Protein AF-A0A0N4TRX8-F1 (afdb_monomer)

Structure (mmCIF, N/CA/C/O backbone):
data_AF-A0A0N4TRX8-F1
#
_entry.id   AF-A0A0N4TRX8-F1
#
loop_
_atom_site.group_PDB
_atom_site.id
_atom_site.type_symbol
_atom_site.label_atom_id
_atom_site.label_alt_id
_atom_site.label_comp_id
_atom_site.label_asym_id
_atom_site.label_entity_id
_atom_site.label_seq_id
_atom_site.pdbx_PDB_ins_code
_atom_site.Cartn_x
_atom_site.Cartn_y
_atom_site.Cartn_z
_atom_site.occupancy
_atom_site.B_iso_or_equiv
_atom_site.auth_seq_id
_atom_site.auth_comp_id
_atom_site.auth_asym_id
_atom_site.auth_atom_id
_atom_site.pdbx_PDB_model_num
ATOM 1 N N . MET A 1 1 ? 9.940 -13.490 9.136 1.00 40.03 1 MET A N 1
ATOM 2 C CA . MET A 1 1 ? 8.636 -14.022 8.677 1.00 40.03 1 MET A CA 1
ATOM 3 C C . MET A 1 1 ? 8.110 -13.074 7.621 1.00 40.03 1 MET A C 1
ATOM 5 O O . MET A 1 1 ? 8.184 -11.874 7.846 1.00 40.03 1 MET A O 1
ATOM 9 N N . THR A 1 2 ? 7.651 -13.585 6.481 1.00 50.50 2 THR A N 1
ATOM 10 C CA . THR A 1 2 ? 7.043 -12.782 5.415 1.00 50.50 2 THR A CA 1
ATOM 11 C C . THR A 1 2 ? 5.650 -12.321 5.810 1.00 50.50 2 THR A C 1
ATOM 13 O O . THR A 1 2 ? 4.829 -13.121 6.247 1.00 50.50 2 THR A O 1
ATOM 16 N N . THR A 1 3 ? 5.389 -11.025 5.677 1.00 58.38 3 THR A N 1
ATOM 17 C CA . THR A 1 3 ? 4.143 -10.386 6.133 1.00 58.38 3 THR A CA 1
ATOM 18 C C . THR A 1 3 ? 3.346 -9.746 4.999 1.00 58.38 3 THR A C 1
ATOM 20 O O . THR A 1 3 ? 2.264 -9.215 5.248 1.00 58.38 3 THR A O 1
ATOM 23 N N . ILE A 1 4 ? 3.860 -9.791 3.764 1.00 71.62 4 ILE A N 1
ATOM 24 C CA . ILE A 1 4 ? 3.274 -9.101 2.614 1.00 71.62 4 ILE A CA 1
ATOM 25 C C . ILE A 1 4 ? 3.120 -10.089 1.453 1.00 71.62 4 ILE A C 1
ATOM 27 O O . ILE A 1 4 ? 4.099 -10.595 0.903 1.00 71.62 4 ILE A O 1
ATOM 31 N N . TRP A 1 5 ? 1.870 -10.361 1.100 1.00 72.69 5 TRP A N 1
ATOM 32 C CA . TRP A 1 5 ? 1.461 -11.111 -0.082 1.00 72.69 5 TRP A CA 1
ATOM 33 C C . TRP A 1 5 ? 0.206 -10.453 -0.661 1.00 72.69 5 TRP A C 1
ATOM 35 O O . TRP A 1 5 ? -0.553 -9.819 0.075 1.00 72.69 5 TRP A O 1
ATOM 45 N N . GLN A 1 6 ? 0.007 -10.593 -1.966 1.00 77.69 6 GLN A N 1
ATOM 46 C CA . GLN A 1 6 ? -1.149 -10.076 -2.692 1.00 77.69 6 GLN A CA 1
ATOM 47 C C . GLN A 1 6 ? -1.546 -11.087 -3.768 1.00 77.69 6 GLN A C 1
ATOM 49 O O . GLN A 1 6 ? -0.684 -11.699 -4.394 1.00 77.69 6 GLN A O 1
ATOM 54 N N . THR A 1 7 ? -2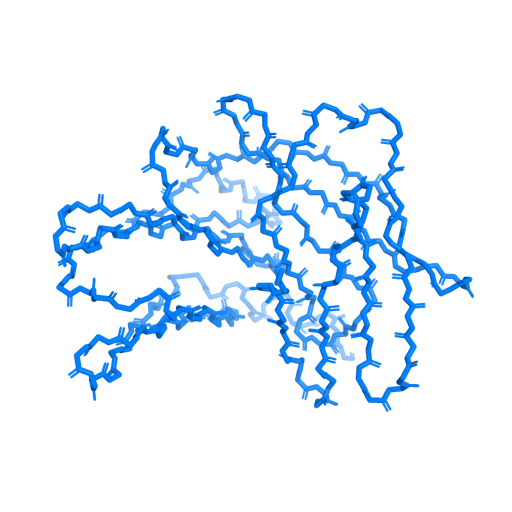.847 -11.283 -3.970 1.00 75.94 7 THR A N 1
ATOM 55 C CA . THR A 1 7 ? -3.363 -12.051 -5.111 1.00 75.94 7 THR A CA 1
ATOM 56 C C . THR A 1 7 ? -3.915 -11.072 -6.133 1.00 75.94 7 THR A C 1
ATOM 58 O O . THR A 1 7 ? -4.655 -10.162 -5.765 1.00 75.94 7 THR A O 1
ATOM 61 N N . LEU A 1 8 ? -3.500 -11.234 -7.383 1.00 76.75 8 LEU A N 1
ATOM 62 C CA . LEU A 1 8 ? -3.907 -10.413 -8.514 1.00 76.75 8 LEU A CA 1
ATOM 63 C C . LEU A 1 8 ? -5.135 -11.018 -9.200 1.00 76.75 8 LEU A C 1
ATOM 65 O O . LEU A 1 8 ? -5.474 -12.184 -8.995 1.00 76.75 8 LEU A O 1
ATOM 69 N N . SER A 1 9 ? -5.790 -10.229 -10.048 1.00 67.81 9 SER A N 1
ATOM 70 C CA . SER A 1 9 ? -7.010 -10.629 -10.765 1.00 67.81 9 SER A CA 1
ATOM 71 C C . SER A 1 9 ? -6.818 -11.783 -11.761 1.00 67.81 9 SER A C 1
ATOM 73 O O . SER A 1 9 ? -7.782 -12.450 -12.118 1.00 67.81 9 SER A O 1
ATOM 75 N N . ASN A 1 10 ? -5.584 -12.052 -12.192 1.00 71.69 10 ASN A N 1
ATOM 76 C CA . ASN A 1 10 ? -5.219 -13.113 -13.139 1.00 71.69 10 ASN A CA 1
ATOM 77 C C . ASN A 1 10 ? -4.767 -14.427 -12.452 1.00 71.69 10 ASN A C 1
ATOM 79 O O . ASN A 1 10 ? -4.007 -15.217 -13.038 1.00 71.69 10 ASN A O 1
ATOM 83 N N . ASP A 1 11 ? -5.194 -14.621 -11.201 1.00 70.69 11 ASP A N 1
ATOM 84 C CA . ASP A 1 11 ? -4.813 -15.709 -10.291 1.00 70.69 11 ASP A CA 1
ATOM 85 C C . ASP A 1 11 ? -3.306 -15.785 -9.976 1.00 70.69 11 ASP A C 1
ATOM 87 O O . ASP A 1 11 ? -2.805 -16.801 -9.488 1.00 70.69 11 ASP A O 1
ATOM 91 N N . GLU A 1 12 ? -2.539 -14.723 -10.240 1.00 79.56 12 GLU A N 1
ATOM 92 C CA . GLU A 1 12 ? -1.1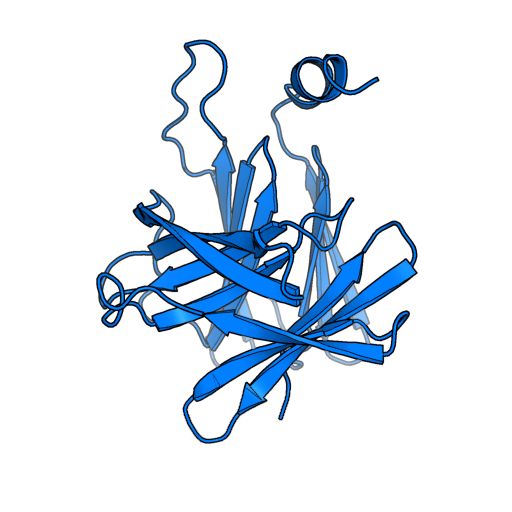52 -14.645 -9.785 1.00 79.56 12 GLU A CA 1
ATOM 93 C C . GLU A 1 12 ? -1.091 -14.239 -8.316 1.00 79.56 12 GLU A C 1
ATOM 95 O O . GLU A 1 12 ? -1.518 -13.153 -7.932 1.00 79.56 12 GLU A O 1
ATOM 100 N N . THR A 1 13 ? -0.508 -15.094 -7.476 1.00 82.38 13 THR A N 1
ATOM 101 C CA . THR A 1 13 ? -0.146 -14.710 -6.110 1.00 82.38 13 THR A CA 1
ATOM 102 C C . THR A 1 13 ? 1.303 -14.250 -6.071 1.00 82.38 13 THR A C 1
ATOM 104 O O . THR A 1 13 ? 2.230 -14.997 -6.410 1.00 82.38 13 THR A O 1
ATOM 107 N N . ILE A 1 14 ? 1.482 -13.020 -5.609 1.00 84.19 14 ILE A N 1
ATOM 108 C CA . ILE A 1 14 ? 2.762 -12.356 -5.433 1.00 84.19 14 ILE A CA 1
ATOM 109 C C . ILE A 1 14 ? 3.112 -12.323 -3.948 1.00 84.19 14 ILE A C 1
ATOM 111 O O . ILE A 1 14 ? 2.292 -11.960 -3.103 1.00 84.19 14 ILE A O 1
ATOM 115 N N . ILE A 1 15 ? 4.347 -12.696 -3.616 1.00 85.56 15 ILE A N 1
ATOM 116 C CA . ILE A 1 15 ? 4.862 -12.684 -2.245 1.00 85.56 15 ILE A CA 1
ATOM 117 C C . ILE A 1 15 ? 6.101 -11.798 -2.190 1.00 85.56 15 ILE A C 1
ATOM 119 O O . ILE A 1 15 ? 7.046 -12.002 -2.950 1.00 85.56 15 ILE A O 1
ATOM 123 N N . LEU A 1 16 ? 6.131 -10.844 -1.260 1.00 84.69 16 LEU A N 1
ATOM 124 C CA . LEU A 1 16 ? 7.320 -10.040 -0.996 1.00 84.69 16 LEU A CA 1
ATOM 125 C C . LEU A 1 16 ? 8.165 -10.699 0.095 1.00 84.69 16 LEU A C 1
ATOM 127 O O . LEU A 1 16 ? 7.745 -10.860 1.242 1.00 84.69 16 LEU A O 1
ATOM 131 N N . LEU A 1 17 ? 9.379 -11.085 -0.287 1.00 83.50 17 LEU A N 1
ATOM 132 C CA . LEU A 1 17 ? 10.372 -11.744 0.546 1.00 83.50 17 LEU A CA 1
ATOM 133 C C . LEU A 1 17 ? 11.468 -10.741 0.919 1.00 83.50 17 LEU A C 1
ATOM 135 O O . LEU A 1 17 ? 12.211 -10.275 0.056 1.00 83.50 17 LEU A O 1
ATOM 139 N N . GLN A 1 18 ? 11.614 -10.444 2.208 1.00 81.69 18 GLN A N 1
ATOM 140 C CA . GLN A 1 18 ? 12.744 -9.661 2.706 1.00 81.69 18 GLN A CA 1
ATOM 141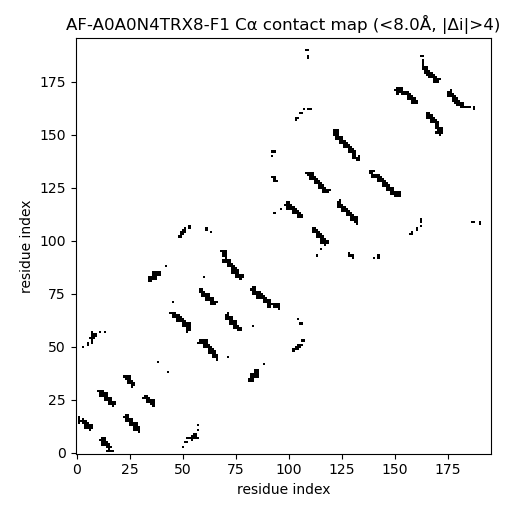 C C . GLN A 1 18 ? 13.899 -10.589 3.090 1.00 81.69 18 GLN A C 1
ATOM 143 O O . GLN A 1 18 ? 13.704 -11.560 3.827 1.00 81.69 18 GLN A O 1
ATOM 148 N N . ASN A 1 19 ? 15.102 -10.302 2.596 1.00 76.12 19 ASN A N 1
ATOM 149 C CA . ASN A 1 19 ? 16.302 -11.036 2.986 1.00 76.12 19 ASN A CA 1
ATOM 150 C C . ASN A 1 19 ? 16.920 -10.485 4.286 1.00 76.12 19 ASN A C 1
ATOM 152 O O . ASN A 1 19 ? 16.521 -9.443 4.802 1.00 76.12 19 ASN A O 1
ATOM 156 N N . ILE A 1 20 ? 17.939 -11.179 4.801 1.00 76.12 20 ILE A N 1
ATOM 157 C CA . ILE A 1 20 ? 18.651 -10.799 6.036 1.00 76.12 20 ILE A CA 1
ATOM 158 C C . ILE A 1 20 ? 19.346 -9.431 5.966 1.00 76.12 20 ILE A C 1
ATOM 160 O O . ILE A 1 20 ? 19.597 -8.824 7.001 1.00 76.12 20 ILE A O 1
ATOM 164 N N . ASN A 1 21 ? 19.634 -8.940 4.759 1.00 73.88 21 ASN A N 1
ATOM 165 C CA . ASN A 1 21 ? 20.264 -7.643 4.518 1.00 73.88 21 ASN A CA 1
ATOM 166 C C . ASN A 1 21 ? 19.216 -6.534 4.316 1.00 73.88 21 ASN A C 1
ATOM 168 O O . ASN A 1 21 ? 19.558 -5.451 3.852 1.00 73.88 21 ASN A O 1
ATOM 172 N N . GLY A 1 22 ? 17.938 -6.820 4.581 1.00 71.44 22 GLY A N 1
ATOM 173 C CA . GLY A 1 22 ? 16.831 -5.880 4.436 1.00 71.44 22 GLY A CA 1
ATOM 174 C C . GLY A 1 22 ? 16.333 -5.680 3.003 1.00 71.44 22 GLY A C 1
ATOM 175 O O . GLY A 1 22 ? 15.317 -5.012 2.828 1.00 71.44 22 GLY A O 1
ATOM 176 N N . LYS A 1 23 ? 16.980 -6.278 1.990 1.00 78.81 23 LYS A N 1
ATOM 177 C CA . LYS A 1 23 ? 16.581 -6.138 0.580 1.00 78.81 23 LYS A CA 1
ATOM 178 C C . LYS A 1 23 ? 15.367 -7.000 0.262 1.00 78.81 23 LYS A C 1
ATOM 180 O O . LYS A 1 23 ? 15.291 -8.161 0.681 1.00 78.81 23 LYS A O 1
ATOM 185 N N . TYR A 1 24 ? 14.464 -6.452 -0.540 1.00 84.94 24 TYR A N 1
ATOM 186 C CA . TYR A 1 24 ? 13.238 -7.124 -0.945 1.00 84.94 24 TYR A CA 1
ATOM 187 C C . TYR A 1 24 ? 13.391 -7.845 -2.286 1.00 84.94 24 TYR A C 1
ATOM 189 O O . TYR A 1 24 ? 14.091 -7.404 -3.196 1.00 84.94 24 TYR A O 1
ATOM 197 N N . ASN A 1 25 ? 12.721 -8.986 -2.392 1.00 86.75 25 ASN A N 1
ATOM 198 C CA . ASN A 1 25 ? 12.528 -9.725 -3.628 1.00 86.75 25 ASN A CA 1
ATOM 199 C C . ASN A 1 25 ? 11.044 -10.038 -3.768 1.00 86.75 25 ASN A C 1
ATOM 201 O O . ASN A 1 25 ? 10.372 -10.344 -2.783 1.00 86.75 25 ASN A O 1
ATOM 205 N N . MET A 1 26 ? 10.550 -10.005 -4.992 1.00 87.69 26 MET A N 1
ATOM 206 C CA . MET A 1 26 ? 9.216 -10.449 -5.339 1.00 87.69 26 MET A CA 1
ATOM 207 C C . MET A 1 26 ? 9.266 -11.898 -5.819 1.00 87.69 26 MET A C 1
ATOM 209 O O . MET A 1 26 ? 10.079 -12.245 -6.672 1.00 87.69 26 MET A O 1
ATOM 213 N N . PHE A 1 27 ? 8.407 -12.748 -5.271 1.00 87.12 27 PHE A N 1
ATOM 214 C CA . PHE A 1 27 ? 8.211 -14.115 -5.727 1.00 87.12 27 PHE A CA 1
ATOM 215 C C . PHE A 1 27 ? 6.834 -14.261 -6.373 1.00 87.12 27 PHE A C 1
ATOM 217 O O . PHE A 1 27 ? 5.811 -14.111 -5.701 1.00 87.12 27 PHE A O 1
ATOM 224 N N . ASN A 1 28 ? 6.816 -14.578 -7.668 1.00 84.75 28 ASN A N 1
ATOM 225 C CA . ASN A 1 28 ? 5.605 -14.916 -8.406 1.00 84.75 28 ASN A CA 1
ATOM 226 C C . ASN A 1 28 ? 5.387 -16.430 -8.313 1.00 84.75 28 ASN A C 1
ATOM 228 O O . ASN A 1 28 ? 6.131 -17.214 -8.905 1.00 84.75 28 ASN A O 1
ATOM 232 N N . THR A 1 29 ? 4.366 -16.833 -7.560 1.00 84.81 29 THR A N 1
ATOM 233 C CA . THR A 1 29 ? 4.085 -18.247 -7.258 1.00 84.81 29 THR A CA 1
ATOM 234 C C . THR A 1 29 ? 3.645 -19.055 -8.478 1.00 84.81 29 THR A C 1
ATOM 236 O O . THR A 1 29 ? 3.990 -20.230 -8.574 1.00 84.81 29 THR A O 1
ATOM 239 N N . LYS A 1 30 ? 2.935 -18.432 -9.428 1.00 82.81 30 LYS A N 1
ATOM 240 C CA . LYS A 1 30 ? 2.419 -19.086 -10.640 1.00 82.81 30 LYS A CA 1
ATOM 241 C C . LYS A 1 30 ? 3.553 -19.527 -11.558 1.00 82.81 30 LYS A C 1
ATOM 243 O O . LYS A 1 30 ? 3.533 -20.633 -12.085 1.00 82.81 30 LYS A O 1
ATOM 248 N N . ASN A 1 31 ? 4.558 -18.665 -11.705 1.00 83.00 31 ASN A N 1
ATOM 249 C CA . ASN A 1 31 ? 5.696 -18.898 -12.593 1.00 83.00 31 ASN A CA 1
ATOM 250 C C . ASN A 1 31 ? 6.933 -19.445 -11.856 1.00 83.00 31 ASN A C 1
ATOM 252 O O . ASN A 1 31 ? 7.899 -19.857 -12.495 1.00 83.00 31 ASN A O 1
ATOM 256 N N . GLY A 1 32 ? 6.934 -19.430 -10.518 1.00 83.50 32 GLY A N 1
ATOM 257 C CA . GLY A 1 32 ? 8.083 -19.819 -9.697 1.00 83.50 32 GLY A CA 1
ATOM 258 C C . GLY A 1 32 ? 9.284 -18.877 -9.838 1.00 83.50 32 GLY A C 1
ATOM 259 O O . GLY A 1 32 ? 10.421 -19.298 -9.631 1.00 83.50 32 GLY A O 1
ATOM 260 N N . ILE A 1 33 ? 9.051 -17.617 -10.219 1.00 85.38 33 ILE A N 1
ATOM 261 C CA . ILE A 1 33 ? 10.111 -16.648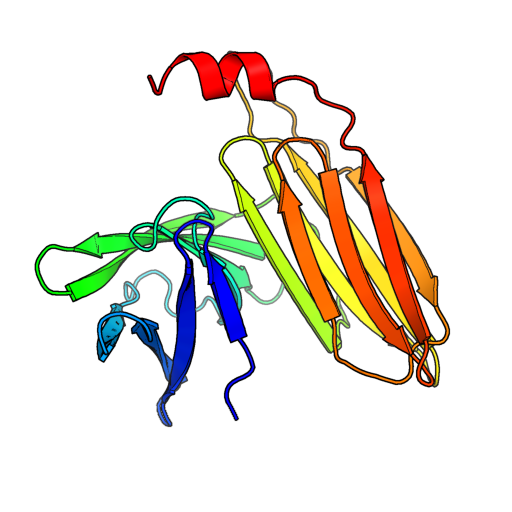 -10.522 1.00 85.38 33 ILE A CA 1
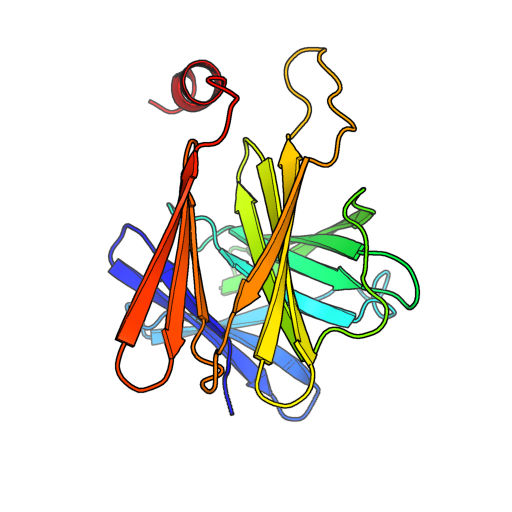ATOM 262 C C . ILE A 1 33 ? 10.362 -15.762 -9.304 1.00 85.38 33 ILE A C 1
ATOM 264 O O . ILE A 1 33 ? 9.432 -15.183 -8.744 1.00 85.38 33 ILE A O 1
ATOM 268 N N . LEU A 1 34 ? 11.636 -15.624 -8.936 1.00 86.56 34 LEU A N 1
ATOM 269 C CA . LEU A 1 34 ? 12.112 -14.679 -7.932 1.00 86.56 34 LEU A CA 1
ATOM 270 C C . LEU A 1 34 ? 12.778 -13.485 -8.622 1.00 86.56 34 LEU A C 1
ATOM 272 O O . LEU A 1 34 ? 13.695 -13.666 -9.419 1.00 86.56 34 LEU A O 1
ATOM 276 N N . MET A 1 35 ? 12.337 -12.277 -8.291 1.00 88.44 35 MET A N 1
ATOM 277 C CA . MET A 1 35 ? 12.779 -11.031 -8.912 1.00 88.44 35 MET A CA 1
ATOM 278 C C . MET A 1 35 ? 13.280 -10.067 -7.838 1.00 88.44 35 MET A C 1
ATOM 280 O O . MET A 1 35 ? 12.532 -9.767 -6.905 1.00 88.44 35 MET A O 1
ATOM 284 N N . PRO A 1 36 ? 14.517 -9.559 -7.925 1.00 89.50 36 PRO A N 1
ATOM 285 C CA . PRO A 1 36 ? 14.993 -8.569 -6.974 1.00 89.50 36 PRO A CA 1
ATOM 286 C C . PRO A 1 36 ? 14.310 -7.218 -7.208 1.00 89.50 36 PRO A C 1
ATOM 288 O O . PRO A 1 36 ? 14.059 -6.829 -8.352 1.00 89.50 36 PRO A O 1
ATOM 291 N N . ILE A 1 37 ? 14.051 -6.500 -6.116 1.00 87.06 37 ILE A N 1
ATOM 292 C CA . ILE A 1 37 ? 13.632 -5.097 -6.139 1.00 87.06 37 ILE A CA 1
ATOM 293 C C . ILE A 1 37 ? 14.872 -4.258 -5.855 1.00 87.06 37 ILE A C 1
ATOM 295 O O . ILE A 1 37 ? 15.550 -4.467 -4.845 1.00 87.06 37 ILE A O 1
ATOM 299 N N . LEU A 1 38 ? 15.221 -3.386 -6.796 1.00 85.06 38 LEU A N 1
ATOM 300 C CA . LEU A 1 38 ? 16.422 -2.567 -6.736 1.00 85.06 38 LEU A CA 1
ATOM 301 C C . LEU A 1 38 ? 16.038 -1.104 -6.539 1.00 85.06 38 LEU A C 1
ATOM 303 O O . LEU A 1 38 ? 15.405 -0.493 -7.402 1.00 85.06 38 LEU A O 1
ATOM 307 N N . ASP A 1 39 ? 16.476 -0.562 -5.411 1.00 81.75 39 ASP A N 1
ATOM 308 C CA . ASP A 1 39 ? 16.338 0.850 -5.078 1.00 81.75 39 ASP A CA 1
ATOM 309 C C . ASP A 1 39 ? 17.459 1.669 -5.731 1.00 81.75 39 ASP A C 1
ATOM 311 O O . ASP A 1 39 ? 18.555 1.158 -5.989 1.00 81.75 39 ASP A O 1
ATOM 315 N N . ASN A 1 40 ? 17.189 2.950 -5.977 1.00 74.62 40 ASN A N 1
ATOM 316 C CA . ASN A 1 40 ? 18.222 3.917 -6.334 1.00 74.62 40 ASN A CA 1
ATOM 317 C C . ASN A 1 40 ? 18.863 4.479 -5.048 1.00 74.62 40 ASN A C 1
ATOM 319 O O . ASN A 1 40 ? 18.162 4.738 -4.068 1.00 74.62 40 ASN A O 1
ATOM 323 N N . GLU A 1 41 ? 20.184 4.683 -5.048 1.00 72.50 41 GLU A N 1
ATOM 324 C CA . GLU A 1 41 ? 20.930 5.195 -3.887 1.00 72.50 41 GLU A CA 1
ATOM 325 C C . GLU A 1 41 ? 20.444 6.584 -3.446 1.00 72.50 41 GLU A C 1
ATOM 327 O O . GLU A 1 41 ? 20.486 6.897 -2.256 1.00 72.50 41 GLU A O 1
ATOM 332 N N . ASP A 1 42 ? 19.891 7.370 -4.375 1.00 72.44 42 ASP A N 1
ATOM 333 C CA . ASP A 1 42 ? 19.322 8.697 -4.112 1.00 72.44 42 ASP A CA 1
ATOM 334 C C . ASP A 1 42 ? 18.198 8.685 -3.055 1.00 72.44 42 ASP A C 1
ATOM 336 O O . ASP A 1 42 ? 17.962 9.691 -2.385 1.00 72.44 42 ASP A O 1
ATOM 340 N N . TYR A 1 43 ? 17.530 7.541 -2.859 1.00 75.81 43 TYR A N 1
ATOM 341 C CA . TYR A 1 43 ? 16.404 7.386 -1.932 1.00 75.81 43 TYR A CA 1
ATOM 342 C C . TYR A 1 43 ? 16.721 6.491 -0.726 1.00 75.81 43 TYR A C 1
ATOM 344 O O . TYR A 1 43 ? 15.811 6.073 -0.011 1.00 75.81 43 TYR A O 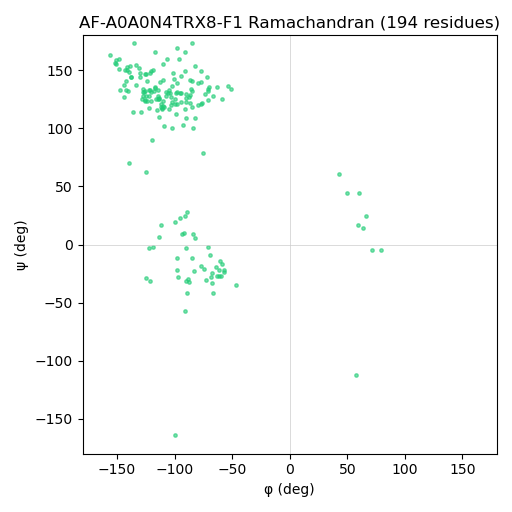1
ATOM 352 N N . ALA A 1 44 ? 18.004 6.238 -0.442 1.00 71.81 44 ALA A N 1
ATOM 353 C CA . ALA A 1 44 ? 18.444 5.330 0.624 1.00 71.81 44 ALA A CA 1
ATOM 354 C C . ALA A 1 44 ? 17.963 5.704 2.045 1.00 71.81 44 ALA A C 1
ATOM 356 O O . ALA A 1 44 ? 18.005 4.869 2.948 1.00 71.81 44 ALA A O 1
ATOM 357 N N . ASN A 1 45 ? 17.502 6.941 2.257 1.00 84.00 45 ASN A N 1
ATOM 358 C CA . ASN A 1 45 ? 16.992 7.409 3.549 1.00 84.00 45 ASN A CA 1
ATOM 359 C C . ASN A 1 45 ? 15.512 7.065 3.787 1.00 84.00 45 ASN A C 1
ATOM 361 O O . ASN A 1 45 ? 15.021 7.239 4.903 1.00 84.00 45 ASN A O 1
ATOM 365 N N . LEU A 1 46 ? 14.788 6.613 2.760 1.00 88.94 46 LEU A N 1
ATOM 366 C CA . LEU A 1 46 ? 13.377 6.263 2.881 1.00 88.94 46 LEU A CA 1
ATOM 367 C C . LEU A 1 46 ? 13.226 4.829 3.390 1.00 88.94 46 LEU A C 1
ATOM 369 O O . LEU A 1 46 ? 13.844 3.894 2.887 1.00 88.94 46 LEU A O 1
ATOM 373 N N . THR A 1 47 ? 12.368 4.647 4.393 1.00 88.56 47 THR A N 1
ATOM 374 C CA . THR A 1 47 ? 12.051 3.323 4.932 1.00 88.56 47 THR A CA 1
ATOM 375 C C . THR A 1 47 ? 10.745 2.813 4.329 1.00 88.56 47 THR A C 1
ATOM 377 O O . THR A 1 47 ? 9.707 3.447 4.530 1.00 88.56 47 THR A O 1
ATOM 380 N N . PRO A 1 48 ? 10.739 1.663 3.639 1.00 87.94 48 PRO A N 1
ATOM 381 C CA . PRO A 1 48 ? 9.514 1.082 3.105 1.00 87.94 48 PRO A CA 1
ATOM 382 C C . PRO A 1 48 ? 8.613 0.540 4.221 1.00 87.94 48 PRO A C 1
ATOM 384 O O . PRO A 1 48 ? 9.090 -0.139 5.132 1.00 87.94 48 PRO A O 1
ATOM 387 N N . VAL A 1 49 ? 7.307 0.811 4.141 1.00 88.19 49 VAL A N 1
ATOM 388 C CA . VAL A 1 49 ? 6.324 0.410 5.170 1.00 88.19 49 VAL A CA 1
ATOM 389 C C . VAL A 1 49 ? 5.151 -0.408 4.640 1.00 88.19 49 VAL A C 1
ATOM 391 O O . VAL A 1 49 ? 4.614 -1.236 5.374 1.00 88.19 49 VAL A O 1
ATOM 394 N N . ALA A 1 50 ? 4.762 -0.224 3.380 1.00 89.00 50 ALA A N 1
ATOM 395 C CA . ALA A 1 50 ? 3.752 -1.048 2.724 1.00 89.00 50 ALA A CA 1
ATOM 396 C C . ALA A 1 50 ? 4.013 -1.123 1.219 1.00 89.00 50 ALA A C 1
ATOM 398 O O . ALA A 1 50 ? 4.705 -0.285 0.648 1.00 89.00 50 ALA A O 1
ATOM 399 N N . SER A 1 51 ? 3.467 -2.140 0.565 1.00 88.81 51 SER A N 1
ATOM 400 C CA . SER A 1 51 ? 3.639 -2.363 -0.870 1.00 88.81 51 SER A CA 1
ATOM 401 C C . SER A 1 51 ? 2.329 -2.811 -1.489 1.00 88.81 51 SER A C 1
ATOM 403 O O . SER A 1 51 ? 1.538 -3.486 -0.827 1.00 88.81 51 SER A O 1
ATOM 405 N N . PHE A 1 52 ? 2.132 -2.434 -2.744 1.00 88.94 52 PHE A N 1
ATOM 406 C CA . PHE A 1 52 ? 0.943 -2.708 -3.528 1.00 88.94 52 PHE A CA 1
ATOM 407 C C . PHE A 1 52 ? 1.344 -2.999 -4.974 1.00 88.94 52 PHE A C 1
ATOM 409 O O . PHE A 1 52 ? 2.143 -2.269 -5.553 1.00 88.94 52 PHE A O 1
ATOM 416 N N . PHE A 1 53 ? 0.796 -4.063 -5.547 1.00 85.44 53 PHE A N 1
ATOM 417 C CA . PHE A 1 53 ? 0.928 -4.359 -6.973 1.00 85.44 53 PHE A CA 1
ATOM 418 C C . PHE A 1 53 ? -0.351 -3.948 -7.698 1.00 85.44 53 PHE A C 1
ATOM 420 O O . PHE A 1 53 ? -1.437 -4.075 -7.124 1.00 85.44 53 PHE A O 1
ATOM 427 N N . GLY A 1 54 ? -0.239 -3.504 -8.952 1.00 74.81 54 GLY A N 1
ATOM 428 C CA . GLY A 1 54 ? -1.409 -3.307 -9.812 1.00 74.81 54 GLY A CA 1
ATOM 429 C C . GLY A 1 54 ? -2.285 -4.566 -9.826 1.00 74.81 54 GLY A C 1
ATOM 430 O O . GLY A 1 54 ? -1.783 -5.685 -9.906 1.00 74.81 54 GLY A O 1
ATOM 431 N N . MET A 1 55 ? -3.603 -4.419 -9.669 1.00 69.75 55 MET A N 1
ATOM 432 C CA . MET A 1 55 ? -4.511 -5.577 -9.553 1.00 69.75 55 MET A CA 1
ATOM 433 C C . MET A 1 55 ? -4.600 -6.385 -10.856 1.00 69.75 55 MET A C 1
ATOM 435 O O . MET A 1 55 ? -4.945 -7.568 -10.836 1.00 69.75 55 MET A O 1
ATOM 439 N N . ASP A 1 56 ? -4.319 -5.741 -11.981 1.00 70.56 56 ASP A N 1
ATOM 440 C CA . ASP A 1 56 ? -4.407 -6.234 -13.351 1.00 70.56 56 ASP A CA 1
ATOM 441 C C . ASP A 1 56 ? -3.103 -6.879 -13.849 1.00 70.56 56 ASP A C 1
ATOM 443 O O . ASP A 1 56 ? -3.160 -7.834 -14.626 1.00 70.56 56 ASP A O 1
ATOM 447 N N . ASN A 1 57 ? -1.935 -6.419 -13.385 1.00 72.50 57 ASN A N 1
ATOM 448 C CA . ASN A 1 57 ? -0.649 -6.967 -13.809 1.00 72.50 57 ASN A CA 1
ATOM 449 C C . ASN A 1 57 ? 0.433 -6.919 -12.710 1.00 72.50 57 ASN A C 1
ATOM 451 O O . ASN A 1 57 ? 0.447 -6.054 -11.842 1.00 72.50 57 ASN A O 1
ATOM 455 N N . ALA A 1 58 ? 1.373 -7.867 -12.769 1.00 79.19 58 ALA A N 1
ATOM 456 C CA . ALA A 1 58 ? 2.518 -7.950 -11.860 1.00 79.19 58 ALA A CA 1
ATOM 457 C C . ALA A 1 58 ? 3.752 -7.189 -12.387 1.00 79.19 58 ALA A C 1
ATOM 459 O O . ALA A 1 58 ? 4.876 -7.572 -12.061 1.00 79.19 58 ALA A O 1
ATOM 460 N N . GLU A 1 59 ? 3.577 -6.188 -13.253 1.00 85.19 59 GLU A N 1
ATOM 461 C CA . GLU A 1 59 ? 4.679 -5.420 -13.854 1.00 85.19 59 GLU A CA 1
ATOM 462 C C . GLU A 1 59 ? 4.928 -4.099 -13.112 1.00 85.19 59 GLU A C 1
ATOM 464 O O . GLU A 1 59 ? 6.046 -3.577 -13.139 1.00 85.19 59 GLU A O 1
ATOM 469 N N . GLU A 1 60 ? 3.920 -3.608 -12.390 1.00 87.56 60 GLU A N 1
ATOM 470 C CA . GLU A 1 60 ? 3.956 -2.354 -11.643 1.00 87.56 60 GLU A CA 1
ATOM 471 C C . GLU A 1 60 ? 3.872 -2.614 -10.136 1.00 87.56 60 GLU A C 1
ATOM 473 O O . GLU A 1 60 ? 2.963 -3.285 -9.633 1.00 87.56 60 GLU A O 1
ATOM 478 N N . LEU A 1 61 ? 4.847 -2.078 -9.404 1.00 89.56 61 LEU A N 1
ATOM 479 C CA . LEU A 1 61 ? 4.900 -2.120 -7.949 1.00 89.56 61 LEU A CA 1
ATOM 480 C C . LEU A 1 61 ? 4.928 -0.691 -7.422 1.00 89.56 61 LEU A C 1
ATOM 482 O O . LEU A 1 61 ? 5.845 0.073 -7.707 1.00 89.56 61 LEU A O 1
ATOM 486 N N . THR A 1 62 ? 3.971 -0.369 -6.567 1.00 91.31 62 THR A N 1
ATOM 487 C CA . THR A 1 62 ? 3.963 0.873 -5.806 1.00 91.31 62 THR A CA 1
ATOM 488 C C . THR A 1 62 ? 4.284 0.571 -4.351 1.00 91.31 62 THR A C 1
ATOM 490 O O . THR A 1 62 ? 3.703 -0.316 -3.720 1.00 91.31 62 THR A O 1
ATOM 493 N N . GLN A 1 63 ? 5.209 1.326 -3.780 1.00 91.75 63 GLN A N 1
ATOM 494 C CA . GLN A 1 63 ? 5.606 1.196 -2.391 1.00 91.75 63 GLN A CA 1
ATOM 495 C C . GLN A 1 63 ? 5.299 2.481 -1.634 1.00 91.75 63 GLN A C 1
ATOM 497 O O . GLN A 1 63 ? 5.664 3.572 -2.061 1.00 91.75 63 GLN A O 1
ATOM 502 N N . LEU A 1 64 ? 4.663 2.334 -0.475 1.00 93.06 64 LEU A N 1
ATOM 503 C CA . LEU A 1 64 ? 4.596 3.398 0.509 1.00 93.06 64 LEU A CA 1
ATOM 504 C C . LEU A 1 64 ? 5.867 3.338 1.350 1.00 93.06 64 LEU A C 1
ATOM 506 O O . LEU A 1 64 ? 6.124 2.344 2.041 1.00 93.06 64 LEU A O 1
ATOM 510 N N . ALA A 1 65 ? 6.641 4.409 1.297 1.00 92.50 65 ALA A N 1
ATOM 511 C CA . ALA A 1 65 ? 7.824 4.616 2.107 1.00 92.50 65 ALA A CA 1
ATOM 512 C C . ALA A 1 65 ? 7.632 5.827 3.024 1.00 92.50 65 ALA A C 1
ATOM 514 O O . ALA A 1 65 ? 6.696 6.612 2.870 1.00 92.50 65 ALA A O 1
ATOM 515 N N . GLN A 1 66 ? 8.501 5.971 4.015 1.00 91.75 66 GLN A N 1
ATOM 516 C CA . GLN A 1 66 ? 8.440 7.077 4.960 1.00 91.75 66 GLN A CA 1
ATOM 517 C C . GLN A 1 66 ? 9.830 7.592 5.318 1.00 91.75 66 GLN A C 1
ATOM 519 O O . GLN A 1 66 ? 10.791 6.822 5.373 1.00 91.75 66 GLN A O 1
ATOM 524 N N . ASP A 1 67 ? 9.895 8.880 5.636 1.00 91.19 67 ASP A N 1
ATOM 525 C CA . ASP A 1 67 ? 10.935 9.433 6.501 1.00 91.19 67 ASP A CA 1
ATOM 526 C C . ASP A 1 67 ? 10.371 9.602 7.928 1.00 91.19 67 ASP A C 1
ATOM 528 O O . ASP A 1 67 ? 9.337 9.019 8.281 1.00 91.19 67 ASP A O 1
ATOM 532 N N . ASP A 1 68 ? 11.036 10.383 8.776 1.00 88.81 68 ASP A N 1
ATOM 533 C CA . ASP A 1 68 ? 10.583 10.647 10.145 1.00 88.81 68 ASP A CA 1
ATOM 534 C C . ASP A 1 68 ? 9.214 11.348 10.215 1.00 88.81 68 ASP A C 1
ATOM 536 O O . ASP A 1 68 ? 8.458 11.106 11.159 1.00 88.81 68 ASP A O 1
ATOM 540 N N . TYR A 1 69 ? 8.825 12.113 9.195 1.00 88.31 69 TYR A N 1
ATOM 541 C CA . TYR A 1 69 ? 7.692 13.041 9.231 1.00 88.31 69 TYR A CA 1
ATOM 542 C C . TYR A 1 69 ? 6.608 12.762 8.185 1.00 88.31 69 TYR A C 1
ATOM 544 O O . TYR A 1 69 ? 5.440 13.068 8.417 1.00 88.31 69 TYR A O 1
ATOM 552 N N . LYS A 1 70 ? 6.978 12.228 7.024 1.00 92.56 70 LYS A N 1
ATOM 553 C CA . LYS A 1 70 ? 6.158 12.218 5.813 1.00 92.56 70 LYS A CA 1
ATOM 554 C C . LYS A 1 70 ? 6.141 10.848 5.161 1.00 92.56 70 LYS A C 1
ATOM 556 O O . LYS A 1 70 ? 7.080 10.061 5.284 1.00 92.56 70 LYS A O 1
ATOM 561 N N . PHE A 1 71 ? 5.065 10.608 4.422 1.00 93.88 71 PHE A N 1
ATOM 562 C CA . PHE A 1 71 ? 4.980 9.496 3.495 1.00 93.88 71 PHE A CA 1
ATOM 563 C C . PHE A 1 71 ? 5.459 9.899 2.100 1.00 93.88 71 PHE A C 1
ATOM 565 O O . PHE A 1 71 ? 5.288 11.038 1.653 1.00 93.88 71 PHE A O 1
ATOM 572 N N . TYR A 1 72 ? 6.015 8.913 1.411 1.00 93.38 72 TYR A N 1
ATOM 573 C CA . TYR A 1 72 ? 6.443 8.972 0.025 1.00 93.38 72 TYR A CA 1
ATOM 574 C C . TYR A 1 72 ? 5.875 7.770 -0.709 1.00 93.38 72 TYR A C 1
ATOM 576 O O . TYR A 1 72 ? 5.720 6.690 -0.134 1.00 93.38 72 TYR A O 1
ATOM 584 N N . ILE A 1 73 ? 5.578 7.967 -1.981 1.00 92.62 73 ILE A N 1
ATOM 585 C CA . ILE A 1 73 ? 5.161 6.910 -2.886 1.00 92.62 73 ILE A CA 1
ATOM 586 C C . ILE A 1 73 ? 6.297 6.697 -3.863 1.00 92.62 73 ILE A C 1
ATOM 588 O O . ILE A 1 73 ? 6.756 7.647 -4.490 1.00 92.62 73 ILE A O 1
ATOM 592 N N . CYS A 1 74 ? 6.768 5.459 -3.919 1.00 92.38 74 CYS A N 1
ATOM 593 C CA . CYS A 1 74 ? 7.856 5.023 -4.773 1.00 92.38 74 CYS A CA 1
ATOM 594 C C . CYS A 1 74 ? 7.314 4.039 -5.804 1.00 92.38 74 CYS A C 1
ATOM 596 O O . CYS A 1 74 ? 6.691 3.035 -5.447 1.00 92.38 74 CYS A O 1
ATOM 598 N N . GLU A 1 75 ? 7.548 4.330 -7.074 1.00 91.69 75 GLU A N 1
ATOM 599 C CA . GLU A 1 75 ? 7.019 3.569 -8.200 1.00 91.69 75 GLU A CA 1
ATOM 600 C C . GLU A 1 75 ? 8.132 2.760 -8.851 1.00 91.69 75 GLU A C 1
ATOM 602 O O . GLU A 1 75 ? 9.200 3.273 -9.189 1.00 91.69 75 GLU A O 1
ATOM 607 N N . TYR A 1 76 ? 7.886 1.466 -9.010 1.00 91.69 76 TYR A N 1
ATOM 608 C CA . TYR A 1 76 ? 8.824 0.512 -9.568 1.00 91.69 76 TYR A CA 1
ATOM 609 C C . TYR A 1 76 ? 8.206 -0.137 -10.796 1.00 91.69 76 TYR A C 1
ATOM 611 O O . TYR A 1 76 ? 7.085 -0.646 -10.747 1.00 91.69 76 TYR A O 1
ATOM 619 N N . LEU A 1 77 ? 8.994 -0.205 -11.864 1.00 90.88 77 LEU A N 1
ATOM 620 C CA . LEU A 1 77 ? 8.636 -0.938 -13.070 1.00 90.88 77 LEU A CA 1
ATOM 621 C C . LEU A 1 77 ? 9.519 -2.165 -13.212 1.00 90.88 77 LEU A C 1
ATOM 623 O O . LEU A 1 77 ? 10.726 -2.136 -12.930 1.00 90.88 77 LEU A O 1
ATOM 627 N N . ARG A 1 78 ? 8.913 -3.251 -13.676 1.00 88.06 78 ARG A N 1
ATOM 628 C CA . ARG A 1 78 ? 9.646 -4.442 -14.068 1.00 88.06 78 ARG A CA 1
ATOM 629 C C . ARG A 1 78 ? 10.428 -4.186 -15.353 1.00 88.06 78 ARG A C 1
ATOM 631 O O . ARG A 1 78 ? 9.911 -3.678 -16.343 1.00 88.06 78 ARG A O 1
ATOM 638 N N . ASP A 1 79 ? 11.699 -4.572 -15.344 1.00 84.88 79 ASP A N 1
ATOM 639 C CA . ASP A 1 79 ? 12.547 -4.533 -16.527 1.00 84.88 79 ASP A CA 1
ATOM 640 C C . ASP A 1 79 ? 12.642 -5.905 -17.224 1.00 84.88 79 ASP A C 1
ATOM 642 O O . ASP A 1 79 ? 12.273 -6.962 -16.697 1.00 84.88 79 ASP A O 1
ATOM 646 N N . SER A 1 80 ? 13.214 -5.896 -18.430 1.00 75.50 80 SER A N 1
ATOM 647 C CA . SER A 1 80 ? 13.426 -7.095 -19.259 1.00 75.50 80 SER A CA 1
ATOM 648 C C . SER A 1 80 ? 14.312 -8.180 -18.623 1.00 75.50 80 SER A C 1
ATOM 650 O O . SER A 1 80 ? 14.345 -9.312 -19.105 1.00 75.50 80 SER A O 1
ATOM 652 N N . LYS A 1 81 ? 15.036 -7.870 -17.542 1.00 73.25 81 LYS A N 1
ATOM 653 C CA . LYS A 1 81 ? 15.946 -8.781 -16.834 1.00 73.25 81 LYS A CA 1
ATOM 654 C C . LYS A 1 81 ? 15.312 -9.390 -15.581 1.00 73.25 81 LYS A C 1
ATOM 656 O O . LYS A 1 81 ? 16.047 -9.915 -14.748 1.00 73.25 81 LYS A O 1
ATOM 661 N N . HIS A 1 82 ? 13.981 -9.376 -15.468 1.00 81.12 82 HIS A N 1
ATOM 662 C CA . HIS A 1 82 ? 13.249 -9.954 -14.334 1.00 81.12 82 HIS A CA 1
ATOM 663 C C . HIS A 1 82 ? 13.629 -9.307 -12.994 1.00 81.12 82 HIS A C 1
ATOM 665 O O . HIS A 1 82 ? 13.849 -9.989 -11.995 1.00 81.12 82 HIS A O 1
ATOM 671 N N . ARG A 1 83 ? 13.728 -7.979 -12.971 1.00 86.88 83 ARG A N 1
ATOM 672 C CA . ARG A 1 83 ? 13.955 -7.192 -11.753 1.00 86.88 83 ARG A CA 1
ATOM 673 C C . ARG A 1 83 ? 13.081 -5.947 -11.771 1.00 86.88 83 ARG A C 1
ATOM 675 O O . ARG A 1 83 ? 12.731 -5.458 -12.840 1.00 86.88 83 ARG A O 1
ATOM 682 N N . PHE A 1 84 ? 12.756 -5.444 -10.590 1.00 88.81 84 PHE A N 1
ATOM 683 C CA . PHE A 1 84 ? 12.052 -4.176 -10.429 1.00 88.81 84 PHE A CA 1
ATOM 684 C C . PHE A 1 84 ? 13.067 -3.069 -10.223 1.00 88.81 84 PHE A C 1
ATOM 686 O O . PHE A 1 84 ? 13.972 -3.203 -9.395 1.00 88.81 84 PHE A O 1
ATOM 693 N N . LEU A 1 85 ? 12.916 -1.995 -10.988 1.00 90.00 85 LEU A N 1
ATOM 694 C CA . LEU A 1 85 ? 13.749 -0.808 -10.897 1.00 90.00 85 LEU A CA 1
ATOM 695 C C . LEU A 1 85 ? 12.891 0.356 -10.428 1.00 90.00 85 LEU A C 1
ATOM 697 O O . LEU A 1 85 ? 11.851 0.634 -11.032 1.00 90.00 85 LEU A O 1
ATOM 701 N N . LEU A 1 86 ? 13.352 1.035 -9.380 1.00 91.12 86 LEU A N 1
ATOM 702 C CA . LEU A 1 86 ? 12.754 2.283 -8.933 1.00 91.12 86 LEU A CA 1
ATOM 703 C C . LEU A 1 86 ? 12.797 3.315 -10.068 1.00 91.12 86 LEU A C 1
ATOM 705 O O . LEU A 1 86 ? 13.867 3.577 -10.618 1.00 91.12 86 LEU A O 1
ATOM 709 N N . GLN A 1 87 ? 11.641 3.873 -10.415 1.00 91.31 87 GLN A N 1
ATOM 710 C CA . GLN A 1 87 ? 11.513 4.949 -11.396 1.00 91.31 87 GLN A CA 1
ATOM 711 C C . GLN A 1 87 ? 11.598 6.300 -10.700 1.00 91.31 87 GLN A C 1
ATOM 713 O O . GLN A 1 87 ? 12.477 7.106 -10.997 1.00 91.31 87 GLN A O 1
ATOM 718 N N . GLU A 1 88 ? 10.713 6.514 -9.731 1.00 90.94 88 GLU A N 1
ATOM 719 C CA . GLU A 1 88 ? 10.619 7.759 -8.988 1.00 90.94 88 GLU A CA 1
ATOM 720 C C . GLU A 1 88 ? 10.065 7.533 -7.584 1.00 90.94 88 GLU A C 1
ATOM 722 O O . GLU A 1 88 ? 9.354 6.561 -7.325 1.00 90.94 88 GLU A O 1
ATOM 727 N N . CYS A 1 89 ? 10.387 8.459 -6.682 1.00 91.88 89 CYS A N 1
ATOM 728 C CA . CYS A 1 89 ? 9.687 8.616 -5.416 1.00 91.88 89 CYS A CA 1
ATOM 729 C C . CYS A 1 89 ? 9.240 10.068 -5.259 1.00 91.88 89 CYS A C 1
ATOM 731 O O . CYS A 1 89 ? 10.047 10.989 -5.418 1.00 91.88 89 CYS A O 1
ATOM 733 N N . TYR A 1 90 ? 7.990 10.272 -4.856 1.00 90.62 90 TYR A N 1
ATOM 734 C CA . TYR A 1 90 ? 7.434 11.594 -4.584 1.00 90.62 90 TYR A CA 1
ATOM 735 C C . TYR A 1 90 ? 6.725 11.637 -3.235 1.00 90.62 90 TYR A C 1
ATOM 737 O O . TYR A 1 90 ? 6.227 10.638 -2.718 1.00 90.62 90 TYR A O 1
ATOM 745 N N . GLN A 1 91 ? 6.703 12.824 -2.633 1.00 91.12 91 GLN A N 1
ATOM 746 C CA . GLN A 1 91 ? 6.017 13.045 -1.366 1.00 91.12 91 GLN A CA 1
ATOM 747 C C . GLN A 1 91 ? 4.500 12.990 -1.586 1.00 91.12 91 GLN A C 1
ATOM 749 O O . GLN A 1 91 ? 3.987 13.645 -2.491 1.00 91.12 91 GLN A O 1
ATOM 754 N N . THR A 1 92 ? 3.776 12.275 -0.725 1.00 89.56 92 THR A N 1
ATOM 755 C CA . THR A 1 92 ? 2.304 12.284 -0.731 1.00 89.56 92 THR A CA 1
ATOM 756 C C . THR A 1 92 ? 1.749 13.281 0.294 1.00 89.56 92 THR A C 1
ATOM 758 O O . THR A 1 92 ? 2.438 13.699 1.232 1.00 89.56 92 THR A O 1
ATOM 761 N N . ALA A 1 93 ? 0.494 13.689 0.102 1.00 87.56 93 ALA A N 1
ATOM 762 C CA . ALA A 1 93 ? -0.249 14.498 1.063 1.00 87.56 93 ALA A CA 1
ATOM 763 C C . ALA A 1 93 ? -0.708 13.679 2.285 1.00 87.56 93 ALA A C 1
ATOM 765 O O . ALA A 1 93 ? -0.972 14.262 3.334 1.00 87.56 93 ALA A O 1
ATOM 766 N N . LEU A 1 94 ? -0.779 12.346 2.165 1.00 91.56 94 LEU A N 1
ATOM 767 C CA . LEU A 1 94 ? -1.243 11.444 3.223 1.00 91.56 94 LEU A CA 1
ATOM 768 C C . LEU A 1 94 ? -0.482 11.664 4.540 1.00 91.56 94 LEU A C 1
ATOM 770 O O . LEU A 1 94 ? 0.742 11.802 4.577 1.00 91.56 94 LEU A O 1
ATOM 774 N N . ILE A 1 95 ? -1.227 11.675 5.643 1.00 91.31 95 ILE A N 1
ATOM 775 C CA . ILE A 1 95 ? -0.738 12.076 6.960 1.00 91.31 95 ILE A CA 1
ATOM 776 C C . ILE A 1 95 ? -0.187 10.859 7.698 1.00 91.31 95 ILE A C 1
ATOM 778 O O . ILE A 1 95 ? -0.912 9.899 7.974 1.00 91.31 95 ILE A O 1
ATOM 782 N N . LYS A 1 96 ? 1.081 10.931 8.103 1.00 90.50 96 LYS A N 1
ATOM 783 C CA . LYS A 1 96 ? 1.720 9.939 8.972 1.00 90.50 96 LYS A CA 1
ATOM 784 C C . LYS A 1 96 ? 1.282 10.124 10.427 1.00 90.50 96 LYS A C 1
ATOM 786 O O . LYS A 1 96 ? 1.503 11.179 11.018 1.00 90.50 96 LYS A O 1
ATOM 791 N N . LEU A 1 97 ? 0.683 9.091 11.020 1.00 86.62 97 LEU A N 1
ATOM 792 C CA . LEU A 1 97 ? 0.380 9.061 12.452 1.00 86.62 97 LEU A CA 1
ATOM 793 C C . LEU A 1 97 ? 1.644 8.706 13.246 1.00 86.62 97 LEU A C 1
ATOM 795 O O . LEU A 1 97 ? 2.390 7.807 12.873 1.00 86.62 97 LEU A O 1
ATOM 799 N N . GLU A 1 98 ? 1.871 9.366 14.384 1.00 79.69 98 GLU A N 1
ATOM 800 C CA . GLU A 1 98 ? 3.101 9.172 15.175 1.00 79.69 98 GLU A CA 1
ATOM 801 C C . GLU A 1 98 ? 3.277 7.748 15.728 1.00 79.69 98 GLU A C 1
ATOM 803 O O . GLU A 1 98 ? 4.396 7.320 16.003 1.00 79.69 98 GLU A O 1
ATOM 808 N N . LYS A 1 99 ? 2.180 7.016 15.955 1.00 78.00 99 LYS A N 1
ATOM 809 C CA . LYS A 1 99 ? 2.198 5.722 16.654 1.00 78.00 99 LYS A CA 1
ATOM 810 C C . LYS A 1 99 ? 1.262 4.705 16.011 1.00 78.00 99 LYS A C 1
ATOM 812 O O . LYS A 1 99 ? 0.258 4.344 16.623 1.00 78.00 99 LYS A O 1
ATOM 817 N N . PHE A 1 100 ? 1.612 4.227 14.818 1.00 82.25 100 PHE A N 1
ATOM 818 C CA . PHE A 1 100 ? 0.938 3.086 14.196 1.00 82.25 100 PHE A CA 1
ATOM 819 C C . PHE A 1 100 ? 1.694 1.773 14.413 1.00 82.25 100 PHE A C 1
ATOM 821 O O . PHE A 1 100 ? 2.920 1.709 14.370 1.00 82.25 100 PHE A O 1
ATOM 828 N N . SER A 1 101 ? 0.940 0.713 14.687 1.00 80.88 101 SER A N 1
ATOM 829 C CA . SER A 1 101 ? 1.421 -0.663 14.806 1.00 80.88 101 SER A CA 1
ATOM 830 C C . SER A 1 101 ? 1.425 -1.382 13.460 1.00 80.88 101 SER A C 1
ATOM 832 O O . SER A 1 101 ? 2.232 -2.289 13.254 1.00 80.88 101 SER A O 1
ATOM 834 N N . TYR A 1 102 ? 0.516 -1.009 12.559 1.00 84.50 102 TYR A N 1
ATOM 835 C CA . TYR A 1 102 ? 0.381 -1.630 11.250 1.00 84.50 102 TYR A CA 1
ATOM 836 C C . TYR A 1 102 ? -0.153 -0.639 10.221 1.00 84.50 102 TYR A C 1
ATOM 838 O O . TYR A 1 102 ? -0.836 0.325 10.570 1.00 84.50 102 TYR A O 1
ATOM 846 N N . ILE A 1 103 ? 0.153 -0.890 8.953 1.00 87.88 103 ILE A N 1
ATOM 847 C CA . ILE A 1 103 ? -0.276 -0.058 7.837 1.00 87.88 103 ILE A CA 1
ATOM 848 C C . ILE A 1 103 ? -0.571 -0.938 6.623 1.00 87.88 103 ILE A C 1
ATOM 850 O O . ILE A 1 103 ? 0.170 -1.879 6.327 1.00 87.88 103 ILE A O 1
ATOM 854 N N . LYS A 1 104 ? -1.672 -0.648 5.929 1.00 90.31 104 LYS A N 1
ATOM 855 C CA . LYS A 1 104 ? -1.929 -1.153 4.576 1.00 90.31 104 LYS A CA 1
ATOM 856 C C . LYS A 1 104 ? -2.038 0.023 3.622 1.00 90.31 104 LYS A C 1
ATOM 858 O O . LYS A 1 104 ? -2.449 1.115 4.008 1.00 90.31 104 LYS A O 1
ATOM 863 N N . PHE A 1 105 ? -1.661 -0.236 2.382 1.00 92.19 105 PHE A N 1
ATOM 864 C CA . PHE A 1 105 ? -1.599 0.750 1.323 1.00 92.19 105 PHE A CA 1
ATOM 865 C C . PHE A 1 105 ? -2.142 0.147 0.037 1.00 92.19 105 PHE A C 1
ATOM 867 O O . PHE A 1 105 ? -1.931 -1.037 -0.227 1.00 92.19 105 PHE A O 1
ATOM 874 N N . CYS A 1 106 ? -2.818 0.974 -0.743 1.00 89.25 106 CYS A N 1
ATOM 875 C CA . CYS A 1 106 ? -3.097 0.701 -2.135 1.00 89.25 106 CYS A CA 1
ATOM 876 C C . CYS A 1 106 ? -3.009 1.991 -2.940 1.00 89.25 106 CYS A C 1
ATOM 878 O O . CYS A 1 106 ? -3.287 3.081 -2.433 1.00 89.25 106 CYS A O 1
ATOM 880 N N . ALA A 1 107 ? -2.636 1.847 -4.201 1.00 88.44 107 ALA A N 1
ATOM 881 C CA . ALA A 1 107 ? -2.612 2.936 -5.155 1.00 88.44 107 ALA A CA 1
ATOM 882 C C . ALA A 1 107 ? -3.104 2.414 -6.494 1.00 88.44 107 ALA A C 1
ATOM 884 O O . ALA A 1 107 ? -2.677 1.362 -6.955 1.00 88.44 107 ALA A O 1
ATOM 885 N N . ASN A 1 108 ? -4.019 3.147 -7.103 1.00 83.50 108 ASN A N 1
ATOM 886 C CA . ASN A 1 108 ? -4.462 2.913 -8.464 1.00 83.50 108 ASN A CA 1
ATOM 887 C C . ASN A 1 108 ? -4.522 4.268 -9.194 1.00 83.50 108 ASN A C 1
ATOM 889 O O . ASN A 1 108 ? -4.350 5.312 -8.558 1.00 83.50 108 ASN A O 1
ATOM 893 N N . PRO A 1 109 ? -4.783 4.288 -10.511 1.00 81.12 109 PRO A N 1
ATOM 894 C CA . PRO A 1 109 ? -4.827 5.542 -11.263 1.00 81.12 109 PRO A CA 1
ATOM 895 C C . PRO A 1 109 ? -5.838 6.578 -10.740 1.00 81.12 109 PRO A C 1
ATOM 897 O O . PRO A 1 109 ? -5.677 7.765 -11.001 1.00 81.12 109 PRO A O 1
ATOM 900 N N . ILE A 1 110 ? -6.863 6.157 -9.993 1.00 83.19 110 ILE A N 1
ATOM 901 C CA . ILE A 1 110 ? -7.942 7.018 -9.489 1.00 83.19 110 ILE A CA 1
ATOM 902 C C . ILE A 1 110 ? -7.585 7.612 -8.123 1.00 83.19 110 ILE A C 1
ATOM 904 O O . ILE A 1 110 ? -7.868 8.782 -7.866 1.00 83.19 110 ILE A O 1
ATOM 908 N N . TYR A 1 111 ? -7.001 6.818 -7.224 1.00 87.00 111 TYR A N 1
ATOM 909 C CA . TYR A 1 111 ? -6.720 7.244 -5.858 1.00 87.00 111 TYR A CA 1
ATOM 910 C C . TYR A 1 111 ? -5.585 6.459 -5.194 1.00 87.00 111 TYR A C 1
ATOM 912 O O . TYR A 1 111 ? -5.222 5.342 -5.567 1.00 87.00 111 TYR A O 1
ATOM 920 N N . GLN A 1 112 ? -5.088 7.046 -4.111 1.00 90.94 112 GLN A N 1
ATOM 921 C CA . GLN A 1 112 ? -4.169 6.450 -3.153 1.00 90.94 112 GLN A CA 1
ATOM 922 C C . GLN A 1 112 ? -4.885 6.331 -1.811 1.00 90.94 112 GLN A C 1
ATOM 924 O O . GLN A 1 112 ? -5.517 7.289 -1.354 1.00 90.94 112 GLN A O 1
ATOM 929 N N . ALA A 1 113 ? -4.793 5.172 -1.164 1.00 93.00 113 ALA A N 1
ATOM 930 C CA . ALA A 1 113 ? -5.380 4.973 0.151 1.00 93.00 113 ALA A CA 1
ATOM 931 C C . ALA A 1 113 ? -4.416 4.296 1.119 1.00 93.00 113 ALA A C 1
ATOM 933 O O . ALA A 1 113 ? -3.726 3.328 0.794 1.00 93.00 113 ALA A O 1
ATOM 934 N N . VAL A 1 114 ? -4.405 4.813 2.342 1.00 93.88 114 VAL A N 1
ATOM 935 C CA . VAL A 1 114 ? -3.613 4.305 3.454 1.00 93.88 114 VAL A CA 1
ATOM 936 C C . VAL A 1 114 ? -4.529 4.073 4.631 1.00 93.88 114 VAL A C 1
ATOM 938 O O . VAL A 1 114 ? -5.226 4.984 5.065 1.00 93.88 114 VAL A O 1
ATOM 941 N N . ILE A 1 115 ? -4.469 2.875 5.198 1.00 92.19 115 ILE A N 1
ATOM 942 C CA . ILE A 1 115 ? -5.083 2.595 6.487 1.00 92.19 115 ILE A CA 1
ATOM 943 C C . ILE A 1 115 ? -3.996 2.343 7.523 1.00 9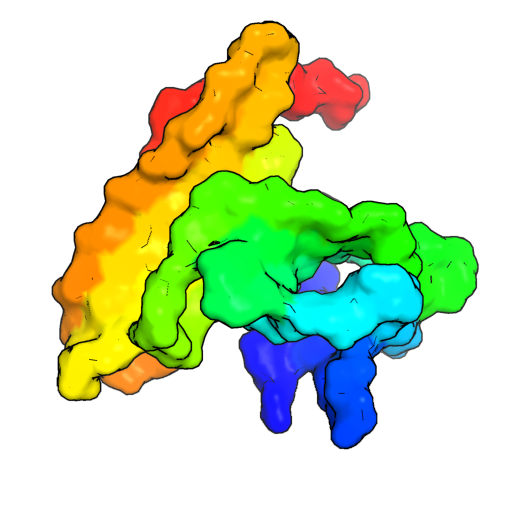2.19 115 ILE A C 1
ATOM 945 O O . ILE A 1 115 ? -3.181 1.428 7.394 1.00 92.19 115 ILE A O 1
ATOM 949 N N . GLN A 1 116 ? -3.972 3.200 8.539 1.00 91.44 116 GLN A N 1
ATOM 950 C CA . GLN A 1 116 ? -3.067 3.111 9.679 1.00 91.44 116 GLN A CA 1
ATOM 951 C C . GLN A 1 116 ? -3.818 2.549 10.878 1.00 91.44 116 GLN A C 1
ATOM 953 O O . GLN A 1 116 ? -4.940 2.963 11.174 1.00 91.44 116 GLN A O 1
ATOM 958 N N . PHE A 1 117 ? -3.178 1.622 11.580 1.00 86.25 117 PHE A N 1
ATOM 959 C CA . PHE A 1 117 ? -3.722 0.958 12.754 1.00 86.25 117 PHE A CA 1
ATOM 960 C C . PHE A 1 117 ? -2.881 1.285 13.971 1.00 86.25 117 PHE A C 1
ATOM 962 O O . PHE A 1 117 ? -1.660 1.160 13.931 1.00 86.25 117 PHE A O 1
ATOM 969 N N . ASN A 1 118 ? -3.545 1.620 15.071 1.00 84.56 118 ASN A N 1
ATOM 970 C CA . ASN A 1 118 ? -2.924 1.895 16.353 1.00 84.56 118 ASN A CA 1
ATOM 971 C C . ASN A 1 118 ? -3.544 0.962 17.395 1.00 84.56 118 ASN A C 1
ATOM 973 O O . ASN A 1 118 ? -4.758 0.968 17.611 1.00 84.56 118 ASN A O 1
ATOM 977 N N . ASN A 1 119 ? -2.708 0.186 18.082 1.00 74.75 119 ASN A N 1
ATOM 978 C CA . ASN A 1 119 ? -3.177 -0.637 19.192 1.00 74.75 119 ASN A CA 1
ATOM 979 C C . ASN A 1 119 ? -3.403 0.249 20.420 1.00 74.75 119 ASN A C 1
ATOM 981 O O . ASN A 1 119 ? -2.474 0.889 20.915 1.00 74.75 119 ASN A O 1
ATOM 985 N N . VAL A 1 120 ? -4.630 0.251 20.931 1.00 71.31 120 VAL A N 1
ATOM 986 C CA . VAL A 1 120 ? -5.039 0.976 22.134 1.00 71.31 120 VAL A CA 1
ATOM 987 C C . VAL A 1 120 ? -5.556 -0.054 23.138 1.00 71.31 120 VAL A C 1
ATOM 989 O O . VAL A 1 120 ? -6.735 -0.397 23.154 1.00 71.31 120 VAL A O 1
ATOM 992 N N . TYR A 1 121 ? -4.651 -0.575 23.971 1.00 74.19 121 TYR A N 1
ATOM 993 C CA . TYR A 1 121 ? -4.920 -1.678 24.903 1.00 74.19 121 TYR A CA 1
ATOM 994 C C . TYR A 1 121 ? -5.432 -2.946 24.193 1.00 74.19 121 TYR A C 1
ATOM 996 O O . TYR A 1 121 ? -4.668 -3.579 23.468 1.00 74.19 121 TYR A O 1
ATOM 1004 N N . THR A 1 122 ? -6.694 -3.326 24.413 1.00 69.62 122 THR A N 1
ATOM 1005 C CA . THR A 1 122 ? -7.368 -4.473 23.779 1.00 69.62 122 THR A CA 1
ATOM 1006 C C . THR A 1 122 ? -8.083 -4.108 22.479 1.00 69.62 122 THR A C 1
ATOM 1008 O O . THR A 1 122 ? -8.679 -4.981 21.856 1.00 69.62 122 THR A O 1
ATOM 1011 N N . ASN A 1 123 ? -8.068 -2.829 22.099 1.00 72.00 123 ASN A N 1
ATOM 1012 C CA . ASN A 1 123 ? -8.781 -2.314 20.939 1.00 72.00 123 ASN A CA 1
ATOM 1013 C C . ASN A 1 123 ? -7.788 -1.927 19.845 1.00 72.00 123 ASN A C 1
ATOM 1015 O O . ASN A 1 123 ? -6.643 -1.551 20.115 1.00 72.00 123 ASN A O 1
ATOM 1019 N N . VAL A 1 124 ? -8.260 -1.941 18.606 1.00 76.44 124 VAL A N 1
ATOM 1020 C CA . VAL A 1 124 ? -7.545 -1.381 17.466 1.00 76.44 124 VAL A CA 1
ATOM 1021 C C . VAL A 1 124 ? -8.302 -0.142 17.025 1.00 76.44 124 VAL A C 1
ATOM 1023 O O . VAL A 1 124 ? -9.474 -0.206 16.661 1.00 76.44 124 VAL A O 1
ATOM 1026 N N . LYS A 1 125 ? -7.620 1.002 17.072 1.00 84.50 125 LYS A N 1
ATOM 1027 C CA . LYS A 1 125 ? -8.068 2.194 16.363 1.00 84.50 125 LYS A CA 1
ATOM 1028 C C . LYS A 1 125 ? -7.514 2.116 14.952 1.00 84.50 125 LYS A C 1
ATOM 1030 O O . LYS A 1 125 ? -6.307 1.940 14.792 1.00 84.50 125 LYS A O 1
ATOM 1035 N N . TRP A 1 126 ? -8.363 2.278 13.952 1.00 88.25 126 TRP A N 1
ATOM 1036 C CA . TRP A 1 126 ? -7.922 2.391 12.572 1.00 88.25 126 TRP A CA 1
ATOM 1037 C C . TRP A 1 126 ? -8.358 3.717 11.975 1.00 88.25 126 TRP A C 1
ATOM 1039 O O . TRP A 1 126 ? -9.363 4.304 12.376 1.00 88.25 126 TRP A O 1
ATOM 1049 N N . GLN A 1 127 ? -7.552 4.207 11.044 1.00 91.56 127 GLN A N 1
ATOM 1050 C CA . GLN A 1 127 ? -7.833 5.410 10.286 1.00 91.56 127 GLN A CA 1
ATOM 1051 C C . GLN A 1 127 ? -7.491 5.153 8.826 1.00 91.56 127 GLN A C 1
ATOM 1053 O O . GLN A 1 127 ? -6.322 4.956 8.493 1.00 91.56 127 GLN A O 1
ATOM 1058 N N . LEU A 1 128 ? -8.514 5.166 7.979 1.00 92.94 128 LEU A N 1
ATOM 1059 C CA . LEU A 1 128 ? -8.372 5.193 6.535 1.00 92.94 128 LEU A CA 1
ATOM 1060 C C . LEU A 1 128 ? -8.225 6.645 6.082 1.00 92.94 128 LEU A C 1
ATOM 1062 O O . LEU A 1 128 ? -8.991 7.517 6.489 1.00 92.94 128 LEU A O 1
ATOM 1066 N N . GLN A 1 129 ? -7.252 6.879 5.216 1.00 93.81 129 GLN A N 1
ATOM 1067 C CA . GLN A 1 129 ? -7.049 8.124 4.498 1.00 93.81 129 GLN A CA 1
ATOM 1068 C C . GLN A 1 129 ? -7.074 7.828 3.003 1.00 93.81 129 GLN A C 1
ATOM 1070 O O . GLN A 1 129 ? -6.407 6.894 2.558 1.00 93.81 129 GLN A O 1
ATOM 1075 N N . VAL A 1 130 ? -7.821 8.621 2.242 1.00 92.06 130 VAL A N 1
ATOM 1076 C CA . VAL A 1 130 ? -7.928 8.514 0.783 1.00 92.06 130 VAL A CA 1
ATOM 1077 C C . VAL A 1 130 ? -7.601 9.865 0.165 1.00 92.06 130 VAL A C 1
ATOM 1079 O O . VAL A 1 130 ? -8.135 10.890 0.590 1.00 92.06 130 VAL A O 1
ATOM 1082 N N . SER A 1 131 ? -6.737 9.864 -0.842 1.00 89.56 131 SER A N 1
ATOM 1083 C CA . SER A 1 131 ? -6.420 11.027 -1.668 1.00 89.56 131 SER A CA 1
ATOM 1084 C C . SER A 1 131 ? -6.620 10.652 -3.132 1.00 89.56 131 SER A C 1
ATOM 1086 O O . SER A 1 131 ? -6.167 9.592 -3.562 1.00 89.56 131 SER A O 1
ATOM 1088 N N . TYR A 1 132 ? -7.339 11.480 -3.886 1.00 86.00 132 TYR A N 1
ATOM 1089 C CA . TYR A 1 132 ? -7.603 11.221 -5.300 1.00 86.00 132 TYR A CA 1
ATOM 1090 C C . TYR A 1 132 ? -6.476 11.753 -6.172 1.00 86.00 132 TYR A C 1
ATOM 1092 O O . TYR A 1 132 ? -5.953 12.842 -5.937 1.00 86.00 132 TYR A O 1
ATOM 1100 N N . THR A 1 133 ? -6.147 11.006 -7.219 1.00 78.56 133 THR A N 1
ATOM 1101 C CA . THR A 1 133 ? -5.235 11.476 -8.255 1.00 78.56 133 THR A CA 1
ATOM 1102 C C . THR A 1 133 ? -5.862 12.684 -8.946 1.00 78.56 133 THR A C 1
ATOM 1104 O O . THR A 1 133 ? -7.054 12.697 -9.256 1.00 78.56 133 THR A O 1
ATOM 1107 N N . SER A 1 134 ? -5.066 13.724 -9.181 1.00 70.50 134 SER A N 1
ATOM 1108 C CA . SER A 1 134 ? -5.533 14.885 -9.939 1.00 70.50 134 SER A CA 1
ATOM 1109 C C . SER A 1 134 ? -5.698 14.501 -11.411 1.00 70.50 134 SER A C 1
ATOM 1111 O O . SER A 1 134 ? -4.746 14.044 -12.040 1.00 70.50 134 SER A O 1
ATOM 1113 N N . THR A 1 135 ? -6.889 14.697 -11.973 1.00 63.25 135 THR A N 1
ATOM 1114 C CA . THR A 1 135 ? -7.204 14.372 -13.374 1.00 63.25 135 THR A CA 1
ATOM 1115 C C . THR A 1 135 ? -7.729 15.600 -14.100 1.00 63.25 135 THR A C 1
ATOM 1117 O O . THR A 1 135 ? -8.525 16.344 -13.532 1.00 63.25 135 THR A O 1
ATOM 1120 N N . ASN A 1 136 ? -7.338 15.782 -15.368 1.00 52.06 136 ASN A N 1
ATOM 1121 C CA . ASN A 1 136 ? -7.948 16.734 -16.309 1.00 52.06 136 ASN A CA 1
ATOM 1122 C C . ASN A 1 136 ? -8.255 18.116 -15.695 1.00 52.06 136 ASN A C 1
ATOM 1124 O O . ASN A 1 136 ? -9.406 18.536 -15.644 1.00 52.06 136 ASN A O 1
ATOM 1128 N N . GLU A 1 137 ? -7.214 18.805 -15.216 1.00 49.03 137 GLU A N 1
ATOM 1129 C CA . GLU A 1 137 ? -7.270 20.169 -14.648 1.00 49.03 137 GLU A CA 1
ATOM 1130 C C . GLU A 1 137 ? -7.948 20.307 -13.270 1.00 49.03 137 GLU A C 1
ATOM 1132 O O . GLU A 1 137 ? -7.873 21.376 -12.662 1.00 49.03 137 GLU A O 1
ATOM 1137 N N . ILE A 1 138 ? -8.531 19.239 -12.712 1.00 58.94 138 ILE A N 1
ATOM 1138 C CA . ILE A 1 138 ? -9.060 19.235 -11.343 1.00 58.94 138 ILE A CA 1
ATOM 1139 C C . ILE A 1 138 ? -7.973 18.728 -10.398 1.00 58.94 138 ILE A C 1
ATOM 1141 O O . ILE A 1 138 ? -7.701 17.530 -10.298 1.00 58.94 138 ILE A O 1
ATOM 1145 N N . ILE A 1 139 ? -7.356 19.669 -9.685 1.00 61.81 139 ILE A N 1
ATOM 1146 C CA . ILE A 1 139 ? -6.446 19.364 -8.584 1.00 61.81 139 ILE A CA 1
ATOM 1147 C C . ILE A 1 139 ? -7.292 19.095 -7.341 1.00 61.81 139 ILE A C 1
ATOM 1149 O O . ILE A 1 139 ? -7.874 20.021 -6.772 1.00 61.81 139 ILE A O 1
ATOM 1153 N N . ASP A 1 140 ? -7.354 17.836 -6.917 1.00 66.62 140 ASP A N 1
ATOM 1154 C CA . ASP A 1 140 ? -7.903 17.479 -5.613 1.00 66.62 140 ASP A CA 1
ATOM 1155 C C . ASP A 1 140 ? -6.772 17.196 -4.627 1.00 66.62 140 ASP A C 1
ATOM 1157 O O . ASP A 1 140 ? -6.188 16.119 -4.611 1.00 66.62 140 ASP A O 1
ATOM 1161 N N . ASN A 1 141 ? -6.481 18.187 -3.787 1.00 69.12 141 ASN A N 1
ATOM 1162 C CA . ASN A 1 141 ? -5.498 18.060 -2.712 1.00 69.12 141 ASN A CA 1
ATOM 1163 C C . ASN A 1 141 ? -6.139 17.640 -1.381 1.00 69.12 141 ASN A C 1
ATOM 1165 O O . ASN A 1 141 ? -5.488 17.720 -0.337 1.00 69.12 141 ASN A O 1
ATOM 1169 N N . ASN A 1 142 ? -7.420 17.260 -1.379 1.00 82.00 142 ASN A N 1
ATOM 1170 C CA . ASN A 1 142 ? -8.089 16.858 -0.155 1.00 82.00 142 ASN A CA 1
ATOM 1171 C C . ASN A 1 142 ? -7.678 15.445 0.257 1.00 82.00 142 ASN A C 1
ATOM 1173 O O . ASN A 1 142 ? -7.402 14.564 -0.562 1.00 82.00 142 ASN A O 1
ATOM 1177 N N . ILE A 1 143 ? -7.685 15.239 1.570 1.00 85.94 143 ILE A N 1
ATOM 1178 C CA . ILE A 1 143 ? -7.521 13.933 2.191 1.00 85.94 143 ILE A CA 1
ATOM 1179 C C . ILE A 1 143 ? -8.831 13.629 2.896 1.00 85.94 143 ILE A C 1
ATOM 1181 O O . ILE A 1 143 ? -9.228 14.327 3.831 1.00 85.94 143 ILE A O 1
ATOM 1185 N N . TYR A 1 144 ? -9.505 12.588 2.434 1.00 88.00 144 TYR A N 1
ATOM 1186 C CA . TYR A 1 144 ? -10.728 12.092 3.041 1.00 88.00 144 TYR A CA 1
ATOM 1187 C C . TYR A 1 144 ? -10.351 11.098 4.128 1.00 88.00 144 TYR A C 1
ATOM 1189 O O . TYR A 1 144 ? -9.584 10.169 3.879 1.00 88.00 144 TYR A O 1
ATOM 1197 N N . ILE A 1 145 ? -10.858 11.312 5.340 1.00 89.44 145 ILE A N 1
ATOM 1198 C CA . ILE A 1 145 ? -10.472 10.538 6.519 1.00 89.44 145 ILE A CA 1
ATOM 1199 C C . ILE A 1 145 ? -11.705 9.857 7.100 1.00 89.44 145 ILE A C 1
ATOM 1201 O O . ILE A 1 145 ? -12.722 10.505 7.338 1.00 89.44 145 ILE A O 1
ATOM 1205 N N . VAL A 1 146 ? -11.580 8.560 7.362 1.00 88.38 146 VAL A N 1
ATOM 1206 C CA . VAL A 1 146 ? -12.541 7.770 8.135 1.00 88.38 146 VAL A CA 1
ATOM 1207 C C . VAL A 1 146 ? -11.780 7.112 9.274 1.00 88.38 146 VAL A C 1
ATOM 1209 O O . VAL A 1 146 ? -10.765 6.458 9.040 1.00 88.38 146 VAL A O 1
ATOM 1212 N N . ASP A 1 147 ? -12.249 7.277 10.507 1.00 86.50 147 ASP A N 1
ATOM 1213 C CA . ASP A 1 147 ? -11.681 6.608 11.672 1.00 86.50 147 ASP A CA 1
ATOM 1214 C C . ASP A 1 147 ? -12.730 5.816 12.452 1.00 86.50 147 ASP A C 1
ATOM 1216 O O . ASP A 1 147 ? -13.898 6.192 12.525 1.00 86.50 147 ASP A O 1
ATOM 1220 N N . SER A 1 148 ? -12.297 4.701 13.037 1.00 84.56 148 SER A N 1
ATOM 1221 C CA . SER A 1 148 ? -13.120 3.879 13.922 1.00 84.56 148 SER A CA 1
ATOM 1222 C C . SER A 1 148 ? -12.260 3.215 14.996 1.00 84.56 148 SER A C 1
ATOM 1224 O O . SER A 1 148 ? -11.033 3.105 14.883 1.00 84.56 148 SER A O 1
ATOM 1226 N N . ILE A 1 149 ? -12.911 2.800 16.080 1.00 80.56 149 ILE A N 1
ATOM 1227 C CA . ILE A 1 149 ? -12.306 2.048 17.176 1.00 80.56 149 ILE A CA 1
ATOM 1228 C C . ILE A 1 149 ? -13.078 0.750 17.326 1.00 80.56 149 ILE A C 1
ATOM 1230 O O . ILE A 1 149 ? -14.246 0.762 17.706 1.00 80.56 149 ILE A O 1
ATOM 1234 N N . ASP A 1 150 ? -12.383 -0.358 17.107 1.00 73.50 150 ASP A N 1
ATOM 1235 C CA . ASP A 1 150 ? -12.964 -1.688 17.153 1.00 73.50 150 ASP A CA 1
ATOM 1236 C C . ASP A 1 150 ? -12.267 -2.558 18.203 1.00 73.50 150 ASP A C 1
ATOM 1238 O O . ASP A 1 150 ? -11.064 -2.450 18.465 1.00 73.50 150 ASP A O 1
ATOM 1242 N N . LEU A 1 151 ? -13.037 -3.458 18.812 1.00 66.12 151 LEU A N 1
ATOM 1243 C CA . LEU A 1 151 ? -12.526 -4.522 19.676 1.00 66.12 151 LEU A CA 1
ATOM 1244 C C . LEU A 1 151 ? -11.897 -5.599 18.787 1.00 66.12 151 LEU A C 1
ATOM 1246 O O . LEU A 1 151 ? -12.537 -6.607 18.499 1.00 66.12 151 LEU A O 1
ATOM 1250 N N . ILE A 1 152 ? -10.677 -5.365 18.303 1.00 64.00 152 ILE A N 1
ATOM 1251 C CA . ILE A 1 152 ? -9.942 -6.291 17.433 1.00 64.00 152 ILE A CA 1
ATOM 1252 C C . ILE A 1 152 ? -8.750 -6.849 18.195 1.00 64.00 152 ILE A C 1
ATOM 1254 O O . ILE A 1 152 ? -7.878 -6.111 18.650 1.00 64.00 152 ILE A O 1
ATOM 1258 N N . THR A 1 153 ? -8.718 -8.169 18.321 1.00 61.50 153 THR A N 1
ATOM 1259 C CA . THR A 1 153 ? -7.641 -8.901 18.993 1.00 61.50 153 THR A CA 1
ATOM 1260 C C . THR A 1 153 ? -6.604 -9.440 18.009 1.00 61.50 153 THR A C 1
ATOM 1262 O O . THR A 1 153 ? -5.425 -9.528 18.364 1.00 61.50 153 THR A O 1
ATOM 1265 N N . ASP A 1 154 ? -6.999 -9.722 16.762 1.00 59.09 154 ASP A N 1
ATOM 1266 C CA . ASP A 1 154 ? -6.115 -10.297 15.751 1.00 59.09 154 ASP A CA 1
ATOM 1267 C C . ASP A 1 154 ? -5.574 -9.263 14.758 1.00 59.09 154 ASP A C 1
ATOM 1269 O O . ASP A 1 154 ? -6.248 -8.348 14.297 1.00 59.09 154 ASP A O 1
ATOM 1273 N N . LYS A 1 155 ? -4.308 -9.447 14.374 1.00 63.69 155 LYS A N 1
ATOM 1274 C CA . LYS A 1 155 ? -3.594 -8.585 13.413 1.00 63.69 155 LYS A CA 1
ATOM 1275 C C . LYS A 1 155 ? -3.853 -8.960 11.948 1.00 63.69 155 LYS A C 1
ATOM 1277 O O . LYS A 1 155 ? -3.136 -8.493 11.064 1.00 63.69 155 LYS A O 1
ATOM 1282 N N . GLN A 1 156 ? -4.803 -9.856 11.679 1.00 74.00 156 GLN A N 1
ATOM 1283 C CA . GLN A 1 156 ? -5.101 -10.295 10.318 1.00 74.00 156 GLN A CA 1
ATOM 1284 C C . GLN A 1 156 ? -6.054 -9.305 9.669 1.00 74.00 156 GLN A C 1
ATOM 1286 O O . GLN A 1 156 ? -7.257 -9.312 9.921 1.00 74.00 156 GLN A O 1
ATOM 1291 N N . ILE A 1 157 ? -5.468 -8.436 8.854 1.00 78.00 157 ILE A N 1
ATOM 1292 C CA . ILE A 1 157 ? -6.166 -7.360 8.173 1.00 78.00 157 ILE A CA 1
ATOM 1293 C C . ILE A 1 157 ? -5.840 -7.459 6.692 1.00 78.00 157 ILE A C 1
ATOM 1295 O O . ILE A 1 157 ? -4.667 -7.544 6.305 1.00 78.00 157 ILE A O 1
ATOM 1299 N N . THR A 1 158 ? -6.876 -7.399 5.867 1.00 82.38 158 THR A N 1
ATOM 1300 C CA . THR A 1 158 ? -6.733 -7.241 4.424 1.00 82.38 158 THR A CA 1
ATOM 1301 C C . THR A 1 158 ? -7.540 -6.045 3.943 1.00 82.38 158 THR A C 1
ATOM 1303 O O . THR A 1 158 ? -8.574 -5.704 4.515 1.00 82.38 158 THR A O 1
ATOM 1306 N N . MET A 1 159 ? -7.014 -5.387 2.918 1.00 87.12 159 MET A N 1
ATOM 1307 C CA . MET A 1 159 ? -7.623 -4.238 2.268 1.00 87.12 159 MET A CA 1
ATOM 1308 C C . MET A 1 159 ? -7.646 -4.532 0.775 1.00 87.12 159 MET A C 1
ATOM 1310 O O . MET A 1 159 ? -6.604 -4.850 0.200 1.00 87.12 159 MET A O 1
ATOM 1314 N N . ILE A 1 160 ? -8.825 -4.448 0.173 1.00 86.25 160 ILE A N 1
ATOM 1315 C CA . ILE A 1 160 ? -9.035 -4.617 -1.261 1.00 86.25 160 ILE A CA 1
ATOM 1316 C C . ILE A 1 160 ? -9.481 -3.268 -1.804 1.00 86.25 160 ILE A C 1
ATOM 1318 O O . ILE A 1 160 ? -10.423 -2.664 -1.295 1.00 86.25 160 ILE A O 1
ATOM 1322 N N . CYS A 1 161 ? -8.777 -2.789 -2.822 1.00 86.50 161 CYS A N 1
ATOM 1323 C CA . CYS A 1 161 ? -9.007 -1.480 -3.408 1.00 86.50 161 CYS A CA 1
ATOM 1324 C C . CYS A 1 161 ? -9.516 -1.637 -4.832 1.00 86.50 161 CYS A C 1
ATOM 1326 O O . CYS A 1 161 ? -8.770 -2.049 -5.720 1.00 86.50 161 CYS A O 1
ATOM 1328 N N . SER A 1 162 ? -10.788 -1.306 -5.021 1.00 84.94 162 SER A N 1
ATOM 1329 C CA . SER A 1 162 ? -11.451 -1.234 -6.318 1.00 84.94 162 SER A CA 1
ATOM 1330 C C . SER A 1 162 ? -11.666 0.232 -6.702 1.00 84.94 162 SER A C 1
ATOM 1332 O O . SER A 1 162 ? -11.714 1.083 -5.818 1.00 84.94 162 SER A O 1
ATOM 1334 N N . PRO A 1 163 ? -11.875 0.554 -7.990 1.00 82.12 163 PRO A N 1
ATOM 1335 C CA . PRO A 1 163 ? -12.097 1.928 -8.454 1.00 82.12 163 PRO A CA 1
ATOM 1336 C C . PRO A 1 163 ? -13.100 2.764 -7.642 1.00 82.12 163 PRO A C 1
ATOM 1338 O O . PRO A 1 163 ? -12.896 3.962 -7.474 1.00 82.12 163 PRO A O 1
ATOM 1341 N N . PHE A 1 164 ? -14.156 2.131 -7.121 1.00 83.00 164 PHE A N 1
ATOM 1342 C CA . PHE A 1 164 ? -15.277 2.809 -6.456 1.00 83.00 164 PHE A CA 1
ATOM 1343 C C . PHE A 1 164 ? -15.526 2.348 -5.015 1.00 83.00 164 PHE A C 1
ATOM 1345 O O . PHE A 1 164 ? -16.426 2.860 -4.355 1.00 83.00 164 PHE A O 1
ATOM 1352 N N . LEU A 1 165 ? -14.767 1.366 -4.532 1.00 88.06 165 LEU A N 1
ATOM 1353 C CA . LEU A 1 165 ? -15.032 0.701 -3.261 1.00 88.06 165 LEU A CA 1
ATOM 1354 C C . LEU A 1 165 ? -13.719 0.279 -2.613 1.00 88.06 165 LEU A C 1
ATOM 1356 O O . LEU A 1 165 ? -12.869 -0.340 -3.260 1.00 88.06 165 LEU A O 1
ATOM 1360 N N . ILE A 1 166 ? -13.580 0.569 -1.323 1.00 90.38 166 ILE A N 1
ATOM 1361 C CA . ILE A 1 166 ? -12.529 -0.008 -0.488 1.00 90.38 166 ILE A CA 1
ATOM 1362 C C . ILE A 1 166 ? -13.180 -0.983 0.482 1.00 90.38 166 ILE A C 1
ATOM 1364 O O . ILE A 1 166 ? -13.980 -0.583 1.327 1.00 90.38 166 ILE A O 1
ATOM 1368 N N . ASP A 1 167 ? -12.789 -2.251 0.384 1.00 90.88 167 ASP A N 1
ATOM 1369 C CA . ASP A 1 167 ? -13.194 -3.277 1.333 1.00 90.88 167 ASP A CA 1
ATOM 1370 C C . ASP A 1 167 ? -12.078 -3.530 2.339 1.00 90.88 167 ASP A C 1
ATOM 1372 O O . ASP A 1 167 ? -10.943 -3.855 1.976 1.00 90.88 167 ASP A O 1
ATOM 1376 N N . ILE A 1 168 ? -12.406 -3.424 3.622 1.00 89.38 168 ILE A N 1
ATOM 1377 C CA . ILE A 1 168 ? -11.495 -3.749 4.717 1.00 89.38 168 ILE A CA 1
ATOM 1378 C C . ILE A 1 168 ? -12.078 -4.925 5.479 1.00 89.38 168 ILE A C 1
ATOM 1380 O O . ILE A 1 168 ? -13.207 -4.867 5.968 1.00 89.38 168 ILE A O 1
ATOM 1384 N N . TYR A 1 169 ? -11.277 -5.975 5.619 1.00 87.44 169 TYR A N 1
ATOM 1385 C CA . TYR A 1 169 ? -11.638 -7.158 6.381 1.00 87.44 169 TYR A CA 1
ATOM 1386 C C . TYR A 1 169 ? -10.687 -7.328 7.550 1.00 87.44 169 TYR A C 1
ATOM 1388 O O . TYR A 1 169 ? -9.463 -7.242 7.398 1.00 87.44 169 TYR A O 1
ATOM 1396 N N . PHE A 1 170 ? -11.260 -7.624 8.705 1.00 84.25 170 PHE A N 1
ATOM 1397 C CA . PHE A 1 170 ? -10.523 -7.909 9.921 1.00 84.25 170 PHE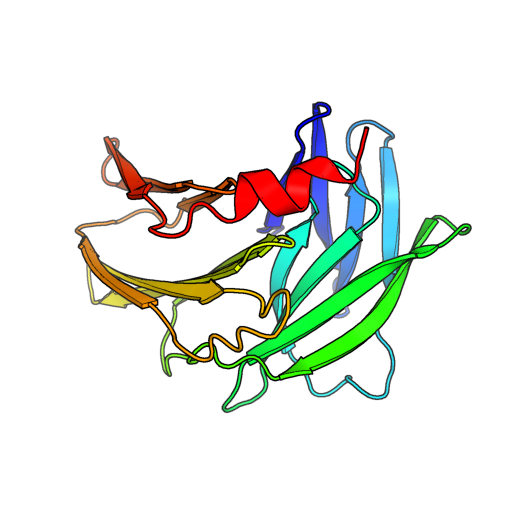 A CA 1
ATOM 1398 C C . PHE A 1 170 ? -11.162 -9.082 10.639 1.00 84.25 170 PHE A C 1
ATOM 1400 O O . PHE A 1 170 ? -12.380 -9.267 10.639 1.00 84.25 170 PHE A O 1
ATOM 1407 N N . ILE A 1 171 ? -10.303 -9.886 11.248 1.00 78.50 171 ILE A N 1
ATOM 1408 C CA . ILE A 1 171 ? -10.720 -10.988 12.099 1.00 78.50 171 ILE A CA 1
ATOM 1409 C C . ILE A 1 171 ? -10.616 -10.503 13.541 1.00 78.50 171 ILE A C 1
ATOM 1411 O O . ILE A 1 171 ? -9.607 -9.930 13.941 1.00 78.50 171 ILE A O 1
ATOM 1415 N N . SER A 1 172 ? -11.670 -10.700 14.323 1.00 74.00 172 SER A N 1
ATOM 1416 C CA . SER A 1 172 ? -11.649 -10.463 15.762 1.00 74.00 172 SER A CA 1
ATOM 1417 C C . SER A 1 172 ? -12.494 -11.502 16.470 1.00 74.00 172 SER A C 1
ATOM 1419 O O . SER A 1 172 ? -13.666 -11.663 16.143 1.00 74.00 172 SER A O 1
ATOM 1421 N N . ASN A 1 173 ? -11.927 -12.192 17.463 1.00 74.38 173 ASN A N 1
ATOM 1422 C CA . ASN A 1 173 ? -12.662 -13.136 18.311 1.00 74.38 173 ASN A CA 1
ATOM 1423 C C . ASN A 1 173 ? -13.505 -14.151 17.502 1.00 74.38 173 ASN A C 1
ATOM 1425 O O . ASN A 1 173 ? -14.664 -14.403 17.831 1.00 74.38 173 ASN A O 1
ATOM 1429 N N . ASN A 1 174 ? -12.930 -14.720 16.433 1.00 74.62 174 ASN A N 1
ATOM 1430 C CA . ASN A 1 174 ? -13.591 -15.626 15.474 1.00 74.62 174 ASN A CA 1
ATOM 1431 C C . ASN A 1 174 ? -14.744 -15.014 14.652 1.00 74.62 174 ASN A C 1
ATOM 1433 O O . ASN A 1 174 ? -15.505 -15.747 14.022 1.00 74.62 174 ASN A O 1
ATOM 1437 N N . ILE A 1 175 ? -14.875 -13.691 14.632 1.00 79.94 175 ILE A N 1
ATOM 1438 C CA . ILE A 1 175 ? -15.811 -12.956 13.783 1.00 79.94 175 ILE A CA 1
ATOM 1439 C C . ILE A 1 175 ? -15.009 -12.291 12.668 1.00 79.94 175 ILE A C 1
ATOM 1441 O O . ILE A 1 175 ? -14.006 -11.624 12.922 1.00 79.94 175 ILE A O 1
ATOM 1445 N N . LEU A 1 176 ? -15.463 -12.476 11.431 1.00 84.31 176 LEU A N 1
ATOM 1446 C CA . LEU A 1 176 ? -15.017 -11.677 10.299 1.00 84.31 176 LEU A CA 1
ATOM 1447 C C . LEU A 1 176 ? -15.893 -10.433 10.236 1.00 84.31 176 LEU A C 1
ATOM 1449 O O . LEU A 1 176 ? -17.113 -10.543 10.112 1.00 84.31 176 LEU A O 1
ATOM 1453 N N . VAL A 1 177 ? -15.274 -9.266 10.309 1.00 85.50 177 VAL A N 1
ATOM 1454 C CA . VAL A 1 177 ? -15.970 -7.998 10.131 1.00 85.50 177 VAL A CA 1
ATOM 1455 C C . VAL A 1 177 ? -15.482 -7.356 8.840 1.00 85.50 177 VAL A C 1
ATOM 1457 O O . VAL A 1 177 ? -14.299 -7.420 8.498 1.00 85.50 177 VAL A O 1
ATOM 1460 N N . HIS A 1 178 ? -16.428 -6.775 8.112 1.00 90.44 178 HIS A N 1
ATOM 1461 C CA . HIS A 1 178 ? -16.238 -6.193 6.793 1.00 90.44 178 HIS A CA 1
ATOM 1462 C C . HIS A 1 178 ? -16.741 -4.751 6.805 1.00 90.44 178 HIS A C 1
ATOM 1464 O O . HIS A 1 178 ? -17.898 -4.500 7.139 1.00 90.44 178 HIS A O 1
ATOM 1470 N N . TYR A 1 179 ? -15.862 -3.818 6.443 1.00 89.19 179 TYR A N 1
ATOM 1471 C CA . TYR A 1 179 ? -16.231 -2.450 6.099 1.00 89.19 179 TYR A CA 1
ATOM 1472 C C . TYR A 1 179 ? -16.186 -2.288 4.585 1.00 89.19 179 TYR A C 1
ATOM 1474 O O . TYR A 1 179 ? -15.125 -2.456 3.987 1.00 89.19 179 TYR A O 1
ATOM 1482 N N . ALA A 1 180 ? -17.328 -1.934 4.004 1.00 91.25 180 ALA A N 1
ATOM 1483 C CA . ALA A 1 180 ? -17.466 -1.498 2.622 1.00 91.25 180 ALA A CA 1
ATOM 1484 C C . ALA A 1 180 ? -17.516 0.035 2.615 1.00 91.25 180 ALA A C 1
ATOM 1486 O O . ALA A 1 180 ? -18.447 0.627 3.164 1.00 91.25 180 ALA A O 1
ATOM 1487 N N . ILE A 1 181 ? -16.483 0.675 2.071 1.00 89.88 181 ILE A N 1
ATOM 1488 C CA . ILE A 1 181 ? -16.369 2.134 2.026 1.00 89.88 181 ILE A CA 1
ATOM 1489 C C . ILE A 1 181 ? -16.551 2.584 0.585 1.00 89.88 181 ILE A C 1
ATOM 1491 O O . ILE A 1 181 ? -15.628 2.482 -0.228 1.00 89.88 181 ILE A O 1
ATOM 1495 N N . ASP A 1 182 ? -17.751 3.078 0.292 1.00 87.44 182 ASP A N 1
ATOM 1496 C CA . ASP A 1 182 ? -18.087 3.646 -1.008 1.00 87.44 182 ASP A CA 1
ATOM 1497 C C . ASP A 1 182 ? -17.298 4.936 -1.238 1.00 87.44 182 ASP A C 1
ATOM 1499 O O . ASP A 1 182 ? -17.299 5.860 -0.414 1.00 87.44 182 ASP A O 1
ATOM 1503 N N . LEU A 1 183 ? -16.616 5.005 -2.377 1.00 83.38 183 LEU A N 1
ATOM 1504 C CA . LEU A 1 183 ? -15.832 6.165 -2.757 1.00 83.38 183 LEU A CA 1
ATOM 1505 C C . LEU A 1 183 ? -16.701 7.150 -3.553 1.00 83.38 183 LEU A C 1
ATOM 1507 O O . LEU A 1 183 ? -17.303 6.772 -4.556 1.00 83.38 183 LEU A O 1
ATOM 1511 N N . PRO A 1 184 ? -16.780 8.430 -3.140 1.00 67.06 184 PRO A N 1
ATOM 1512 C CA . PRO A 1 184 ? -17.741 9.386 -3.692 1.00 67.06 184 PRO A CA 1
ATOM 1513 C C . PRO A 1 184 ? -17.486 9.826 -5.144 1.00 67.06 184 PRO A C 1
ATOM 1515 O O . PRO A 1 184 ? -18.331 10.529 -5.699 1.00 67.06 184 PRO A O 1
ATOM 1518 N N . LYS A 1 185 ? -16.349 9.479 -5.766 1.00 64.38 185 LYS A N 1
ATOM 1519 C CA . LYS A 1 185 ? -16.008 9.944 -7.122 1.00 64.38 185 LYS A CA 1
ATOM 1520 C C . LYS A 1 185 ? -16.244 8.877 -8.191 1.00 64.38 185 LYS A C 1
ATOM 1522 O O . LYS A 1 185 ? -15.631 7.816 -8.175 1.00 64.38 185 LYS A O 1
ATOM 1527 N N . ILE A 1 186 ? -17.083 9.223 -9.168 1.00 52.47 186 ILE A N 1
ATOM 1528 C CA . ILE A 1 186 ? -17.458 8.415 -10.344 1.00 52.47 186 ILE A CA 1
ATOM 1529 C C . ILE A 1 186 ? -16.483 8.670 -11.520 1.00 52.47 186 ILE A C 1
ATOM 1531 O O . ILE A 1 186 ? -16.834 8.523 -12.682 1.00 52.47 186 ILE A O 1
ATOM 1535 N N . ASP A 1 187 ? -15.226 9.043 -11.266 1.00 50.28 187 ASP A N 1
ATOM 1536 C CA . ASP A 1 187 ? -14.261 9.297 -12.357 1.00 50.28 187 ASP A CA 1
ATOM 1537 C C . ASP A 1 187 ? -13.603 8.009 -12.893 1.00 50.28 187 ASP A C 1
ATOM 1539 O O . ASP A 1 187 ? -12.733 8.041 -13.761 1.00 50.28 187 ASP A O 1
ATOM 1543 N N . GLY A 1 188 ? -14.035 6.837 -12.417 1.00 45.94 188 GLY A N 1
ATOM 1544 C CA . GLY A 1 188 ? -13.597 5.560 -12.976 1.00 45.94 188 GLY A CA 1
ATOM 1545 C C . GLY A 1 188 ? -14.121 5.306 -14.396 1.00 45.94 188 GLY A C 1
ATOM 1546 O O . GLY A 1 188 ? -13.434 4.650 -15.172 1.00 45.94 188 GLY A O 1
ATOM 1547 N N . GLU A 1 189 ? -15.278 5.854 -14.794 1.00 43.97 189 GLU A N 1
ATOM 1548 C CA . GLU A 1 189 ? -15.801 5.644 -16.159 1.00 43.97 189 GLU A CA 1
ATOM 1549 C C . GLU A 1 189 ? -15.009 6.412 -17.232 1.00 43.97 189 GLU A C 1
ATOM 1551 O O . GLU A 1 189 ? -14.861 5.930 -18.355 1.00 43.97 189 GLU A O 1
ATOM 1556 N N . THR A 1 190 ? -14.430 7.568 -16.898 1.00 42.22 190 THR A N 1
ATOM 1557 C CA . THR A 1 190 ? -13.613 8.366 -17.829 1.00 42.22 190 THR A CA 1
ATOM 1558 C C . THR A 1 190 ? -12.158 7.896 -17.916 1.00 42.22 190 THR A C 1
ATOM 1560 O O . THR A 1 190 ? -11.520 8.120 -18.944 1.00 42.22 190 THR A O 1
A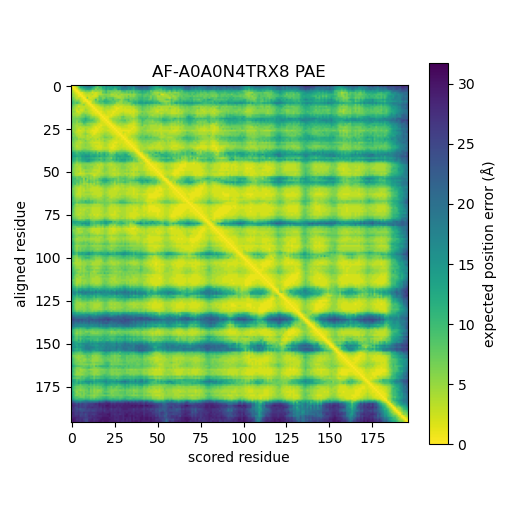TOM 1563 N N . LEU A 1 191 ? -11.637 7.201 -16.898 1.00 42.41 191 LEU A N 1
ATOM 1564 C CA . LEU A 1 191 ? -10.281 6.631 -16.903 1.00 42.41 191 LEU A CA 1
ATOM 1565 C C . LEU A 1 191 ? -10.213 5.223 -17.522 1.00 42.41 191 LEU A C 1
ATOM 1567 O O . LEU A 1 191 ? -9.224 4.892 -18.175 1.00 42.41 191 LEU A O 1
ATOM 1571 N N . ILE A 1 192 ? -11.268 4.411 -17.384 1.00 44.56 192 ILE A N 1
ATOM 1572 C CA . ILE A 1 192 ? -11.343 3.061 -17.979 1.00 44.56 192 ILE A CA 1
ATOM 1573 C C . ILE A 1 192 ? -11.648 3.127 -19.494 1.00 44.56 192 ILE A C 1
ATOM 1575 O O . ILE A 1 192 ? -11.342 2.197 -20.237 1.00 44.56 192 ILE A O 1
ATOM 1579 N N . GLY A 1 193 ? -12.170 4.256 -19.991 1.00 32.69 193 GLY A N 1
ATOM 1580 C CA . GLY A 1 193 ? -12.529 4.459 -21.401 1.00 32.69 193 GLY A CA 1
ATOM 1581 C C . GLY A 1 193 ? -11.370 4.578 -22.405 1.00 32.69 193 GLY A C 1
ATOM 1582 O O . GLY A 1 193 ? -11.643 4.699 -23.595 1.00 32.69 193 GLY A O 1
ATOM 1583 N N . ASN A 1 194 ? -10.106 4.536 -21.965 1.00 31.69 194 ASN A N 1
ATOM 1584 C CA . ASN A 1 194 ? -8.928 4.632 -22.846 1.00 31.69 194 ASN A CA 1
ATOM 1585 C C . ASN A 1 194 ? -8.079 3.347 -22.924 1.00 31.69 194 ASN A C 1
ATOM 1587 O O . ASN A 1 194 ? -7.029 3.360 -23.563 1.00 31.69 194 ASN A O 1
ATOM 1591 N N . TYR A 1 195 ? -8.523 2.243 -22.315 1.00 35.81 195 TYR A N 1
ATOM 1592 C CA . TYR A 1 195 ? -7.843 0.943 -22.379 1.00 35.81 195 TYR A CA 1
ATOM 1593 C C . TYR A 1 195 ? -8.781 -0.163 -22.887 1.00 35.81 195 TYR A C 1
ATOM 1595 O O . TYR A 1 195 ? -9.042 -1.122 -22.170 1.00 35.81 195 TYR A O 1
ATOM 1603 N N . PHE A 1 196 ? -9.280 -0.041 -24.122 1.00 34.06 196 PHE A N 1
ATOM 1604 C CA . PHE A 1 196 ? -9.812 -1.161 -24.916 1.00 34.06 196 PHE A CA 1
ATOM 1605 C C . PHE A 1 196 ? -9.564 -0.934 -26.409 1.00 34.06 196 PHE A C 1
ATOM 1607 O O . PHE A 1 196 ? -9.806 0.200 -26.881 1.00 34.06 196 PHE A O 1
#

Radius of gyration: 16.97 Å; Cα contacts (8 Å, |Δi|>4): 423; chains: 1; bounding box: 39×40×50 Å

Secondary structure (DSSP, 8-state):
---EEEE-TTS-EEEEEE-TTS-EEEEETTTTEEEEEE--GGGTTPEEEEEEE-SS-TTEEEEEEE-SS-EEEEEEEE-TTS-EEEEEEEE-SPPPPTT-SEEEEEE-SSEEEEEEEEEETTEEEEEEEEEEPPBTTB-----EEEEEEE------EEEEEETTEEEEEEEETTEEEEEEEE-S--THHHHHTT--

Solvent-accessible surface area (backbone atoms only — not comparable to full-atom values): 11343 Å² total; per-residue (Å²): 134,77,86,49,69,50,74,33,78,81,75,40,39,38,34,47,43,67,46,97,85,70,50,46,27,42,33,36,64,80,79,70,45,75,23,49,53,43,78,56,78,94,52,68,79,52,44,78,69,32,66,30,58,43,55,84,45,93,50,41,40,41,30,39,25,29,57,100,73,45,34,28,43,32,38,26,41,57,46,98,81,57,28,31,39,57,75,51,72,44,80,52,87,63,82,64,70,97,68,58,79,46,60,50,48,45,67,56,91,63,34,38,37,39,36,41,27,26,76,54,89,70,25,31,35,39,36,41,38,37,34,46,52,63,53,96,93,48,80,50,88,58,74,50,74,50,73,53,78,43,82,36,77,50,90,57,67,51,76,49,81,51,89,48,38,39,39,39,39,38,40,25,92,93,38,79,46,77,48,80,44,77,49,93,60,80,61,52,66,72,64,58,71,77,74,127

Organism: Brugia pahangi (NCBI:txid6280)

pLDDT: mean 79.76, std 13.46, range [31.69, 93.88]

Sequence (196 aa):
MTTIWQTLSNDETIILLQNINGKYNMFNTKNGILMPILDNEDYANLTPVASFFGMDNAEELTQLAQDDYKFYICEYLRDSKHRFLLQECYQTALIKLEKFSYIKFCANPIYQAVIQFNNVYTNVKWQLQVSYTSTNEIIDNNIYIVDSIDLITDKQITMICSPFLIDIYFISNNILVHYAIDLPKIDGETLIGNYF

Nearest PDB structures (foldseek):
  7bwb-assembly1_A  TM=4.728E-01  e=8.203E-02  Bombyx mori
  8cht-assembly4_D  TM=3.642E-01  e=9.560E-02  Homo sapiens
  9hcj-assembly1_Q0  TM=3.897E-01  e=1.289E+00  Dictyostelium discoideum

Foldseek 3Di:
DFDDWDQAPVRWIWGWDQDPVRWIWIATPVVRDIAGEDEDPVCVQWAWAEKEADNHDNQKIWTWTDHQWFIKIWIWGQDPVRYTYTDDIDTALDGDDNAFPHKYWDDDQFKTKMKTWHDDPQKIKIKIWIFTDAPDPRDTNDIDIDIDIGRANDPDWDWDDDNFWIWIWGDHPNDIDIDIDGHPDPCPVVVVVPPD

Mean predicted aligned error: 8.47 Å